Protein AF-Q21745-F1 (afdb_monomer)

Radius of gyration: 29.52 Å; Cα contacts (8 Å, |Δi|>4): 404; chains: 1; bounding box: 89×48×89 Å

Structure (mmCIF, N/CA/C/O backbone):
data_AF-Q21745-F1
#
_entry.id   AF-Q21745-F1
#
loop_
_atom_site.group_PDB
_atom_site.id
_atom_site.type_symbol
_atom_site.label_atom_id
_atom_site.label_alt_id
_atom_site.label_comp_id
_atom_site.label_asym_id
_atom_site.label_entity_id
_atom_site.label_seq_id
_atom_site.pdbx_PDB_ins_code
_atom_site.Cartn_x
_atom_site.Cartn_y
_atom_site.Cartn_z
_atom_site.occupancy
_atom_site.B_iso_or_equiv
_atom_site.auth_seq_id
_atom_site.auth_comp_id
_atom_site.auth_asym_id
_atom_site.auth_atom_id
_atom_site.pdbx_PDB_model_num
ATOM 1 N N . MET A 1 1 ? -19.613 9.858 -20.205 1.00 57.34 1 MET A N 1
ATOM 2 C CA . MET A 1 1 ? -19.010 9.243 -19.002 1.00 57.34 1 MET A CA 1
ATOM 3 C C . MET A 1 1 ? -18.107 8.098 -19.443 1.00 57.34 1 MET A C 1
ATOM 5 O O . MET A 1 1 ? -18.603 7.164 -20.068 1.00 57.34 1 MET A O 1
ATOM 9 N N . GLN A 1 2 ? -16.793 8.208 -19.229 1.00 76.06 2 GLN A N 1
ATOM 10 C CA . GLN A 1 2 ? -15.821 7.205 -19.695 1.00 76.06 2 GLN A CA 1
ATOM 11 C C . GLN A 1 2 ? -16.031 5.866 -18.959 1.00 76.06 2 GLN A C 1
ATOM 13 O O . GLN A 1 2 ? -16.444 5.864 -17.799 1.00 76.06 2 GLN A O 1
ATOM 18 N N . ARG A 1 3 ? -15.757 4.719 -19.610 1.00 83.06 3 ARG A N 1
ATOM 19 C CA . ARG A 1 3 ? -16.003 3.357 -19.070 1.00 83.06 3 ARG A CA 1
ATOM 20 C C . ARG A 1 3 ? -15.500 3.187 -17.632 1.00 83.06 3 ARG A C 1
ATOM 22 O O . ARG A 1 3 ? -16.218 2.644 -16.796 1.00 83.06 3 ARG A O 1
ATOM 29 N N . HIS A 1 4 ? -14.307 3.701 -17.339 1.00 83.12 4 HIS A N 1
ATOM 30 C CA . HIS A 1 4 ? -13.705 3.634 -16.007 1.00 83.12 4 HIS A CA 1
ATOM 31 C C . HIS A 1 4 ? -14.527 4.338 -14.926 1.00 83.12 4 HIS A C 1
ATOM 33 O O . HIS A 1 4 ? -14.607 3.838 -13.810 1.00 83.12 4 HIS A O 1
ATOM 39 N N . GLU A 1 5 ? -15.181 5.458 -15.236 1.00 81.25 5 GLU A N 1
ATOM 40 C CA . GLU A 1 5 ? -16.012 6.151 -14.252 1.00 81.25 5 GLU A CA 1
ATOM 41 C C . GLU A 1 5 ? -17.267 5.354 -13.918 1.00 81.25 5 GLU A C 1
ATOM 43 O O . GLU A 1 5 ? -17.633 5.286 -12.752 1.00 81.25 5 GLU A O 1
ATOM 48 N N . ARG A 1 6 ? -17.900 4.701 -14.906 1.00 83.31 6 ARG A N 1
ATOM 49 C CA . ARG A 1 6 ? -19.094 3.871 -14.656 1.00 83.31 6 ARG A CA 1
ATOM 50 C C . ARG A 1 6 ? -18.764 2.697 -13.741 1.00 83.31 6 ARG A C 1
ATOM 52 O O . ARG A 1 6 ? -19.497 2.433 -12.796 1.00 83.31 6 ARG A O 1
ATOM 59 N N . ILE A 1 7 ? -17.632 2.042 -13.997 1.00 86.62 7 ILE A N 1
ATOM 60 C CA . ILE A 1 7 ? -17.140 0.960 -13.140 1.00 86.62 7 ILE A CA 1
ATOM 61 C C . ILE A 1 7 ? -16.802 1.502 -11.745 1.00 86.62 7 ILE A C 1
ATOM 63 O O . ILE A 1 7 ? -17.139 0.857 -10.758 1.00 86.62 7 ILE A O 1
ATOM 67 N N . ARG A 1 8 ? -16.200 2.698 -11.641 1.00 84.50 8 ARG A N 1
ATOM 68 C CA . ARG A 1 8 ? -15.919 3.319 -10.340 1.00 84.50 8 ARG A CA 1
ATOM 69 C C . ARG A 1 8 ? -17.195 3.527 -9.532 1.00 84.50 8 ARG A C 1
ATOM 71 O O . ARG A 1 8 ? -17.204 3.130 -8.386 1.00 84.50 8 ARG A O 1
ATOM 78 N N . PHE A 1 9 ? -18.272 4.050 -10.123 1.00 84.19 9 PHE A N 1
ATOM 79 C CA . PHE A 1 9 ? -19.549 4.197 -9.409 1.00 84.19 9 PHE A CA 1
ATOM 80 C C . PHE A 1 9 ? -20.078 2.864 -8.866 1.00 84.19 9 PHE A C 1
ATOM 82 O O . PHE A 1 9 ? -20.505 2.808 -7.718 1.00 84.19 9 PHE A O 1
ATOM 89 N N . PHE A 1 10 ? -19.996 1.782 -9.649 1.00 85.56 10 PHE A N 1
ATOM 90 C CA . PHE A 1 10 ? -20.341 0.446 -9.156 1.00 85.56 10 PHE A CA 1
ATOM 91 C C . PHE A 1 10 ? -19.460 0.032 -7.966 1.00 85.56 10 PHE A C 1
ATOM 93 O O . PHE A 1 10 ? -19.977 -0.447 -6.961 1.00 85.56 10 PHE A O 1
ATOM 100 N N . ILE A 1 11 ? -18.145 0.260 -8.050 1.00 85.19 11 ILE A N 1
ATOM 101 C CA . ILE A 1 11 ? -17.208 -0.010 -6.950 1.00 85.19 11 ILE A CA 1
ATOM 102 C C . ILE A 1 11 ? -17.557 0.828 -5.714 1.00 85.19 11 ILE A C 1
ATOM 104 O O . ILE A 1 11 ? -17.624 0.270 -4.627 1.00 85.19 11 ILE A O 1
ATOM 108 N N . THR A 1 12 ? -17.816 2.130 -5.867 1.00 84.06 12 THR A N 1
ATOM 109 C CA . THR A 1 12 ? -18.185 3.040 -4.774 1.00 84.06 12 THR A CA 1
ATOM 110 C C . THR A 1 12 ? -19.391 2.510 -3.999 1.00 84.06 12 THR A C 1
ATOM 112 O O . THR A 1 12 ? -19.353 2.460 -2.773 1.00 84.06 12 THR A O 1
ATOM 115 N N . GLU A 1 13 ? -20.440 2.073 -4.701 1.00 83.12 13 GLU A N 1
ATOM 116 C CA . GLU A 1 13 ? -21.645 1.522 -4.073 1.00 83.12 13 GLU A CA 1
ATOM 117 C C . GLU A 1 13 ? -21.362 0.222 -3.309 1.00 83.12 13 GLU A C 1
ATOM 119 O O . GLU A 1 13 ? -21.817 0.055 -2.182 1.00 83.12 13 GLU A O 1
ATOM 124 N N . GLN A 1 14 ? -20.552 -0.686 -3.859 1.00 81.19 14 GLN A N 1
ATOM 125 C CA . GLN A 1 14 ? -20.207 -1.912 -3.128 1.00 81.19 14 GLN A CA 1
ATOM 126 C C . GLN A 1 14 ? -19.253 -1.658 -1.952 1.00 81.19 14 GLN A C 1
ATOM 128 O O . GLN A 1 14 ? -19.334 -2.338 -0.930 1.00 81.19 14 GLN A O 1
ATOM 133 N N . CYS A 1 15 ? -18.379 -0.654 -2.060 1.00 78.94 15 CYS A N 1
ATOM 134 C CA . CYS A 1 15 ? -17.554 -0.189 -0.950 1.00 78.94 15 CYS A CA 1
ATOM 135 C C . CYS A 1 15 ? -18.420 0.362 0.193 1.00 78.94 15 CYS A C 1
ATOM 137 O O . CYS A 1 15 ? -18.159 0.021 1.343 1.00 78.94 15 CYS A O 1
ATOM 139 N N . ARG A 1 16 ? -19.470 1.144 -0.105 1.00 78.56 16 ARG A N 1
ATOM 140 C CA . ARG A 1 16 ? -20.458 1.603 0.897 1.00 78.56 16 ARG A CA 1
ATOM 141 C C . ARG A 1 16 ? -21.137 0.441 1.616 1.00 78.56 16 ARG A C 1
ATOM 143 O O . ARG A 1 16 ? -21.344 0.497 2.813 1.00 78.56 16 ARG A O 1
ATOM 150 N N . ASN A 1 17 ? -21.413 -0.647 0.906 1.00 79.88 17 ASN A N 1
ATOM 151 C CA . ASN A 1 17 ? -22.004 -1.844 1.507 1.00 79.88 17 ASN A CA 1
ATOM 152 C C . ASN A 1 17 ? -20.987 -2.738 2.243 1.00 79.88 17 ASN A C 1
ATOM 154 O O . ASN A 1 17 ? -21.343 -3.836 2.664 1.00 79.88 17 ASN A O 1
ATOM 158 N N . LEU A 1 18 ? -19.723 -2.307 2.366 1.00 78.38 18 LEU A N 1
ATOM 159 C CA . LEU A 1 18 ? -18.620 -3.066 2.967 1.00 78.38 18 LEU A CA 1
ATOM 160 C C . LEU A 1 18 ? -18.496 -4.499 2.418 1.00 78.38 18 LEU A C 1
ATOM 162 O O . LEU A 1 18 ? -18.174 -5.427 3.164 1.00 78.38 18 LEU A O 1
ATOM 166 N N . ASP A 1 19 ? -18.718 -4.680 1.109 1.00 83.50 19 ASP A N 1
ATOM 167 C CA . ASP A 1 19 ? -18.751 -6.004 0.484 1.00 83.50 19 ASP A CA 1
ATOM 168 C C . ASP A 1 19 ? -17.464 -6.807 0.809 1.00 83.50 19 ASP A C 1
ATOM 170 O O . ASP A 1 19 ? -16.345 -6.379 0.479 1.00 83.50 19 ASP A O 1
ATOM 174 N N . PRO A 1 20 ? -17.581 -7.998 1.435 1.00 83.81 20 PRO A N 1
ATOM 175 C CA . PRO A 1 20 ? -16.433 -8.778 1.890 1.00 83.81 20 PRO A CA 1
ATOM 176 C C . PRO A 1 20 ? -15.594 -9.354 0.744 1.00 83.81 20 PRO A C 1
ATOM 178 O O . PRO A 1 20 ? -14.467 -9.809 0.979 1.00 83.81 20 PRO A O 1
ATOM 181 N N . THR A 1 21 ? -16.099 -9.338 -0.490 1.00 88.44 21 THR A N 1
ATOM 182 C CA . THR A 1 21 ? -15.400 -9.764 -1.707 1.00 88.44 21 THR A CA 1
ATOM 183 C C . THR A 1 21 ? -14.529 -8.662 -2.306 1.00 88.44 21 THR A C 1
ATOM 185 O O . THR A 1 21 ? -13.636 -8.977 -3.092 1.00 88.44 21 THR A O 1
ATOM 188 N N . TYR A 1 22 ? -14.713 -7.396 -1.905 1.00 89.00 22 TYR A N 1
ATOM 189 C CA . TYR A 1 22 ? -13.926 -6.279 -2.424 1.00 89.00 22 TYR A CA 1
ATOM 190 C C . TYR A 1 22 ? -12.432 -6.450 -2.128 1.00 89.00 22 TYR A C 1
ATOM 192 O O . TYR A 1 22 ? -12.000 -6.556 -0.972 1.00 89.00 22 TYR A O 1
ATOM 200 N N . ARG A 1 23 ? -11.615 -6.441 -3.179 1.00 90.62 23 ARG A N 1
ATOM 201 C CA . ARG A 1 23 ? -10.154 -6.437 -3.104 1.00 90.62 23 ARG A CA 1
ATOM 202 C C . ARG A 1 23 ? -9.611 -5.403 -4.074 1.00 90.62 23 ARG A C 1
ATOM 204 O O . ARG A 1 23 ? -9.897 -5.473 -5.265 1.00 90.62 23 ARG A O 1
ATOM 211 N N . ASN A 1 24 ? -8.787 -4.491 -3.578 1.00 93.00 24 ASN A N 1
ATOM 212 C CA . ASN A 1 24 ? -8.019 -3.570 -4.405 1.00 93.00 24 ASN A CA 1
ATOM 213 C C . ASN A 1 24 ? -6.542 -3.933 -4.305 1.00 93.00 24 ASN A C 1
ATOM 215 O O . ASN A 1 24 ? -5.983 -3.951 -3.211 1.00 93.00 24 ASN A O 1
ATOM 219 N N . TYR A 1 25 ? -5.946 -4.257 -5.441 1.00 95.12 25 TYR A N 1
ATOM 220 C CA . TYR A 1 25 ? -4.560 -4.660 -5.575 1.00 95.12 25 TYR A CA 1
ATOM 221 C C . TYR A 1 25 ? -3.783 -3.537 -6.240 1.00 95.12 25 TYR A C 1
ATOM 223 O O . TYR A 1 25 ? -4.183 -3.053 -7.297 1.00 95.12 25 TYR A O 1
ATOM 231 N N . MET A 1 26 ? -2.657 -3.180 -5.645 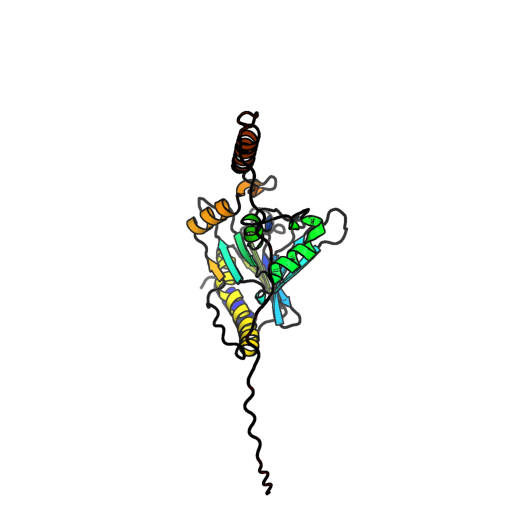1.00 95.56 26 MET A N 1
ATOM 232 C CA . MET A 1 26 ? -1.607 -2.376 -6.256 1.00 95.56 26 MET A CA 1
ATOM 233 C C . MET A 1 26 ? -0.283 -3.110 -6.116 1.00 95.56 26 MET A C 1
ATOM 235 O O . MET A 1 26 ? -0.167 -4.014 -5.290 1.00 95.56 26 MET A O 1
ATOM 239 N N . TYR A 1 27 ? 0.709 -2.736 -6.912 1.00 93.88 27 TYR A N 1
ATOM 240 C CA . TYR A 1 27 ? 1.946 -3.500 -7.044 1.00 93.88 27 TYR A CA 1
ATOM 241 C C . TYR A 1 27 ? 3.132 -2.658 -6.585 1.00 93.88 27 TYR A C 1
ATOM 243 O O . TYR A 1 27 ? 3.584 -1.792 -7.327 1.00 93.88 27 TYR A O 1
ATOM 251 N N . PRO A 1 28 ? 3.617 -2.838 -5.347 1.00 94.88 28 PRO A N 1
ATOM 252 C CA . PRO A 1 28 ? 4.808 -2.152 -4.881 1.00 94.88 28 PRO A CA 1
ATOM 253 C C . PRO A 1 28 ? 6.046 -2.575 -5.677 1.00 94.88 28 PRO A C 1
ATOM 255 O O . PRO A 1 28 ? 6.233 -3.754 -5.960 1.00 94.88 28 PRO A O 1
ATOM 258 N N . LYS A 1 29 ? 6.921 -1.616 -5.981 1.00 92.19 29 LYS A N 1
ATOM 259 C CA . LYS A 1 29 ? 8.316 -1.866 -6.388 1.00 92.19 29 LYS A CA 1
ATOM 260 C C . LYS A 1 29 ? 9.248 -1.848 -5.186 1.00 92.19 29 LYS A C 1
ATOM 262 O O . LYS A 1 29 ? 10.232 -2.575 -5.153 1.00 92.19 29 LYS A O 1
ATOM 267 N N . GLN A 1 30 ? 8.930 -1.011 -4.203 1.00 94.56 30 GLN A N 1
ATOM 268 C CA . GLN A 1 30 ? 9.697 -0.860 -2.976 1.00 94.56 30 GLN A CA 1
ATOM 269 C C . GLN A 1 30 ? 8.763 -0.459 -1.837 1.00 94.56 30 GLN A C 1
ATOM 271 O O . GLN A 1 30 ? 7.805 0.291 -2.038 1.00 94.56 30 GLN A O 1
ATOM 276 N N . ILE A 1 31 ? 9.067 -0.940 -0.635 1.00 95.31 31 ILE A N 1
ATOM 277 C CA . ILE A 1 31 ? 8.458 -0.467 0.605 1.00 95.31 31 ILE A CA 1
ATOM 278 C C . ILE A 1 31 ? 9.588 -0.024 1.528 1.00 95.31 31 ILE A C 1
ATOM 280 O O . ILE A 1 31 ? 10.577 -0.742 1.653 1.00 95.31 31 ILE A O 1
ATOM 284 N N . LEU A 1 32 ? 9.447 1.133 2.168 1.00 94.31 32 LEU A N 1
ATOM 285 C CA . LEU A 1 32 ? 10.363 1.617 3.194 1.00 94.31 32 LEU A CA 1
ATOM 286 C C . LEU A 1 32 ? 9.613 1.845 4.503 1.00 94.31 32 LEU A C 1
ATOM 288 O O . LEU A 1 32 ? 8.499 2.366 4.495 1.00 94.31 32 LEU A O 1
ATOM 292 N N . LEU A 1 33 ? 10.247 1.499 5.619 1.00 93.12 33 LEU A N 1
ATOM 293 C CA . LEU A 1 33 ? 9.877 1.974 6.948 1.00 93.12 33 LEU A CA 1
ATOM 294 C C . LEU A 1 33 ? 10.873 3.066 7.351 1.00 93.12 33 LEU A C 1
ATOM 296 O O . LEU A 1 33 ? 12.027 2.773 7.657 1.00 93.12 33 LEU A O 1
ATOM 300 N N . GLY A 1 34 ? 10.446 4.326 7.310 1.00 91.62 34 GLY A N 1
ATOM 301 C CA . GLY A 1 34 ? 11.353 5.467 7.355 1.00 91.62 34 GLY A CA 1
ATOM 302 C C . GLY A 1 34 ? 12.324 5.436 6.173 1.00 91.62 34 GLY A C 1
ATOM 303 O O . GLY A 1 34 ? 11.911 5.513 5.019 1.00 91.62 34 GLY A O 1
ATOM 304 N N . ASP A 1 35 ? 13.610 5.291 6.473 1.00 89.00 35 ASP A N 1
ATOM 305 C CA . ASP A 1 35 ? 14.719 5.195 5.518 1.00 89.00 35 ASP A CA 1
ATOM 306 C C . ASP A 1 35 ? 15.198 3.746 5.299 1.00 89.00 35 ASP A C 1
ATOM 308 O O . ASP A 1 35 ? 16.249 3.516 4.695 1.00 89.00 35 ASP A O 1
ATOM 312 N N . VAL A 1 36 ? 14.480 2.755 5.839 1.00 89.25 36 VAL A N 1
ATOM 313 C CA . VAL A 1 36 ? 14.864 1.338 5.796 1.00 89.25 36 VAL A CA 1
ATOM 314 C C . VAL A 1 36 ? 14.035 0.612 4.737 1.00 89.25 36 VAL A C 1
ATOM 316 O O . VAL A 1 36 ? 12.831 0.433 4.939 1.00 89.25 36 VAL A O 1
ATOM 319 N N . PRO A 1 37 ? 14.640 0.165 3.621 1.00 90.81 37 PRO A N 1
ATOM 320 C CA . PRO A 1 37 ? 13.959 -0.689 2.658 1.00 90.81 37 PRO A CA 1
ATOM 321 C C . PRO A 1 37 ? 13.561 -2.020 3.298 1.00 90.81 37 PRO A C 1
ATOM 323 O O . PRO A 1 37 ? 14.368 -2.663 3.966 1.00 90.81 37 PRO A O 1
ATOM 326 N N . LEU A 1 38 ? 12.321 -2.443 3.072 1.00 92.06 38 LEU A N 1
ATOM 327 C CA . LEU A 1 38 ? 11.825 -3.749 3.491 1.00 92.06 38 LEU A CA 1
ATOM 328 C C . LEU A 1 38 ? 11.999 -4.762 2.353 1.00 92.06 38 LEU A C 1
ATOM 330 O O . LEU A 1 38 ? 11.764 -4.407 1.192 1.00 92.06 38 LEU A O 1
ATOM 334 N N . PRO A 1 39 ? 12.346 -6.024 2.658 1.00 91.62 39 PRO A N 1
ATOM 335 C CA . PRO A 1 39 ? 12.535 -7.057 1.648 1.00 91.62 39 PRO A CA 1
ATOM 336 C C . PRO A 1 39 ? 11.173 -7.479 1.084 1.00 91.62 39 PRO A C 1
ATOM 338 O O . PRO A 1 39 ? 10.459 -8.303 1.648 1.00 91.62 39 PRO A O 1
ATOM 341 N N . LEU A 1 40 ? 10.744 -6.836 -0.001 1.00 91.69 40 LEU A N 1
ATOM 342 C CA . LEU A 1 40 ? 9.449 -7.085 -0.628 1.00 91.69 40 LEU A CA 1
ATOM 343 C C . LEU A 1 40 ? 9.449 -8.451 -1.325 1.00 91.69 40 LEU A C 1
ATOM 345 O O . LEU A 1 40 ? 10.329 -8.738 -2.133 1.00 91.69 40 LEU A O 1
ATOM 349 N N . LEU A 1 41 ? 8.409 -9.257 -1.089 1.00 91.75 41 LEU A N 1
ATOM 350 C CA . LEU A 1 41 ? 8.227 -10.495 -1.844 1.00 91.75 41 LEU A CA 1
ATOM 351 C C . LEU A 1 41 ? 8.022 -10.159 -3.339 1.00 91.75 41 LEU A C 1
ATOM 353 O O . LEU A 1 41 ? 7.101 -9.389 -3.649 1.00 91.75 41 LEU A O 1
ATOM 357 N N . PRO A 1 42 ? 8.807 -10.732 -4.272 1.00 88.19 42 PRO A N 1
ATOM 358 C CA . PRO A 1 42 ? 8.699 -10.420 -5.694 1.00 88.19 42 PRO A CA 1
ATOM 359 C C . PRO A 1 42 ? 7.278 -10.592 -6.237 1.00 88.19 42 PRO A C 1
ATOM 361 O O . PRO A 1 42 ? 6.578 -11.548 -5.900 1.00 88.19 42 PRO A O 1
ATOM 364 N N . ASN A 1 43 ? 6.849 -9.650 -7.083 1.00 89.06 43 ASN A N 1
ATOM 365 C CA . ASN A 1 43 ? 5.521 -9.607 -7.710 1.00 89.06 43 ASN A CA 1
ATOM 366 C C . ASN A 1 43 ? 4.336 -9.611 -6.727 1.00 89.06 43 ASN A C 1
ATOM 368 O O . ASN A 1 43 ? 3.193 -9.843 -7.124 1.00 89.06 43 ASN A O 1
ATOM 372 N N . SER A 1 44 ? 4.579 -9.370 -5.438 1.00 93.31 44 SER A N 1
ATOM 373 C CA . SER A 1 44 ? 3.507 -9.318 -4.454 1.00 93.31 44 SER A CA 1
ATOM 374 C C . SER A 1 44 ? 2.731 -8.008 -4.544 1.00 93.31 44 SER A C 1
ATOM 376 O O . SER A 1 44 ? 3.267 -6.944 -4.841 1.00 93.31 44 SER A O 1
ATOM 378 N N . SER A 1 45 ? 1.429 -8.088 -4.280 1.00 94.94 45 SER A N 1
ATOM 379 C CA . SER A 1 45 ? 0.542 -6.929 -4.286 1.00 94.94 45 SER A CA 1
ATOM 380 C C . SER A 1 45 ? 0.346 -6.353 -2.883 1.00 94.94 45 SER A C 1
ATOM 382 O O . SER A 1 45 ? 0.054 -7.102 -1.944 1.00 94.94 45 SER A O 1
ATOM 384 N N . LEU A 1 46 ? 0.335 -5.027 -2.769 1.00 96.06 46 LEU A N 1
ATOM 385 C CA . LEU A 1 46 ? -0.360 -4.316 -1.701 1.00 96.06 46 LEU A CA 1
ATOM 386 C C . LEU A 1 46 ? -1.863 -4.514 -1.909 1.00 96.06 46 LEU A C 1
ATOM 388 O O . LEU A 1 46 ? -2.401 -4.140 -2.948 1.00 96.06 46 LEU A O 1
ATOM 392 N N . THR A 1 47 ? -2.547 -5.112 -0.936 1.00 94.69 47 THR A N 1
ATOM 393 C CA . THR A 1 47 ? -3.988 -5.381 -1.050 1.00 94.69 47 THR A CA 1
ATOM 394 C C . THR A 1 47 ? -4.775 -4.614 -0.004 1.00 94.69 47 THR A C 1
ATOM 396 O O . THR A 1 47 ? -4.578 -4.854 1.186 1.00 94.69 47 THR A O 1
ATOM 399 N N . PHE A 1 48 ? -5.728 -3.784 -0.420 1.00 91.69 48 PHE A N 1
ATOM 400 C CA . PHE A 1 48 ? -6.792 -3.296 0.454 1.00 91.69 48 PHE A CA 1
ATOM 401 C C . PHE A 1 48 ? -7.964 -4.269 0.411 1.00 91.69 48 PHE A C 1
ATOM 403 O O . PHE A 1 48 ? -8.451 -4.631 -0.664 1.00 91.69 48 PHE A O 1
ATOM 410 N N . ARG A 1 49 ? -8.407 -4.721 1.584 1.00 88.69 49 ARG A N 1
ATOM 411 C CA . ARG A 1 49 ? -9.530 -5.651 1.707 1.00 88.69 49 ARG A CA 1
ATOM 412 C C . ARG A 1 49 ? -10.322 -5.439 2.984 1.00 88.69 49 ARG A C 1
ATOM 414 O O . ARG A 1 49 ? -9.742 -5.086 4.010 1.00 88.69 49 ARG A O 1
ATOM 421 N N . VAL A 1 50 ? -11.607 -5.769 2.934 1.00 82.25 50 VAL A N 1
ATOM 422 C CA . VAL A 1 50 ? -12.433 -5.967 4.131 1.00 82.25 50 VAL A CA 1
ATOM 423 C C . VAL A 1 50 ? -12.066 -7.312 4.759 1.00 82.25 50 VAL A C 1
ATOM 425 O O . VAL A 1 50 ? -11.927 -8.321 4.062 1.00 82.25 50 VAL A O 1
ATOM 428 N N . ASN A 1 51 ? -11.814 -7.323 6.064 1.00 77.94 51 ASN A N 1
ATOM 429 C CA . ASN A 1 51 ? -11.556 -8.541 6.824 1.00 77.94 51 ASN A CA 1
ATOM 430 C C . ASN A 1 51 ? -12.862 -9.151 7.366 1.00 77.94 51 ASN A C 1
ATOM 432 O O . ASN A 1 51 ? -13.937 -8.584 7.211 1.00 77.94 51 ASN A O 1
ATOM 436 N N . SER A 1 52 ? -12.768 -10.301 8.034 1.00 77.19 52 SER A N 1
ATOM 437 C CA . SER A 1 52 ? -13.923 -11.001 8.620 1.00 77.19 52 SER A CA 1
ATOM 438 C C . SER A 1 52 ? -14.664 -10.214 9.707 1.00 77.19 52 SER A C 1
ATOM 440 O O . SER A 1 52 ? -15.770 -10.585 10.071 1.00 77.19 52 SER A O 1
ATOM 442 N N . ALA A 1 53 ? -14.068 -9.142 10.231 1.00 76.06 53 ALA A N 1
ATOM 443 C CA . ALA A 1 53 ? -14.680 -8.247 11.206 1.00 76.06 53 ALA A CA 1
ATOM 444 C C . ALA A 1 53 ? -15.202 -6.950 10.559 1.00 76.06 53 ALA A C 1
ATOM 446 O O . ALA A 1 53 ? -15.312 -5.941 11.254 1.00 76.06 53 ALA A O 1
ATOM 447 N N . GLU A 1 54 ? -15.431 -6.954 9.240 1.00 75.25 54 GLU A N 1
ATOM 448 C CA . GLU A 1 54 ? -15.889 -5.801 8.448 1.00 75.25 54 GLU A CA 1
ATOM 449 C C . GLU A 1 54 ? -14.974 -4.571 8.554 1.00 75.25 54 GLU A C 1
ATOM 451 O O . GLU A 1 54 ? -15.399 -3.425 8.428 1.00 75.25 54 GLU A O 1
ATOM 456 N N . LYS A 1 55 ? -13.679 -4.785 8.808 1.00 76.19 55 L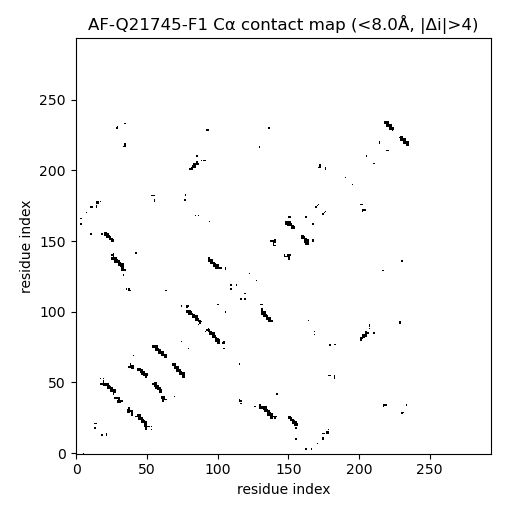YS A N 1
ATOM 457 C CA . LYS A 1 55 ? -12.684 -3.708 8.861 1.00 76.19 55 LYS A CA 1
ATOM 458 C C . LYS A 1 55 ? -11.804 -3.752 7.6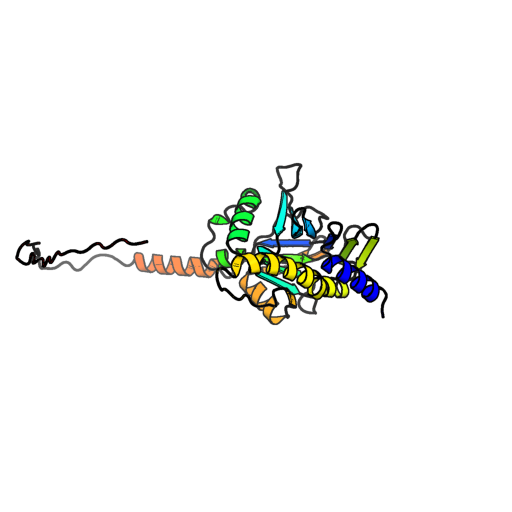36 1.00 76.19 55 LYS A C 1
ATOM 460 O O . LYS A 1 55 ? -11.342 -4.816 7.226 1.00 76.19 55 LYS A O 1
ATOM 465 N N . ILE A 1 56 ? -11.475 -2.579 7.120 1.00 80.62 56 ILE A N 1
ATOM 466 C CA . ILE A 1 56 ? -10.545 -2.473 6.005 1.00 80.62 56 ILE A CA 1
ATOM 467 C C . ILE A 1 56 ? -9.124 -2.562 6.535 1.00 80.62 56 ILE A C 1
ATOM 469 O O . ILE A 1 56 ? -8.718 -1.834 7.448 1.00 80.62 56 ILE A O 1
ATOM 473 N N . CYS A 1 57 ? -8.363 -3.463 5.937 1.00 87.12 57 CYS A N 1
ATOM 474 C CA . CYS A 1 57 ? -6.942 -3.608 6.166 1.00 87.12 57 CYS A CA 1
ATOM 475 C C . CYS A 1 57 ? -6.215 -3.463 4.838 1.00 87.12 57 CYS A C 1
ATOM 477 O O . CYS A 1 57 ? -6.649 -4.038 3.836 1.00 87.12 57 CYS A O 1
ATOM 479 N N . PHE A 1 58 ? -5.072 -2.786 4.859 1.00 91.75 58 PHE A N 1
ATOM 480 C CA . PHE A 1 58 ? -4.079 -3.007 3.820 1.00 91.75 58 PHE A CA 1
ATOM 481 C C . PHE A 1 58 ? -3.159 -4.154 4.238 1.00 91.75 58 PHE A C 1
ATOM 483 O O . PHE A 1 58 ? -2.941 -4.396 5.431 1.00 91.75 58 PHE A O 1
ATOM 490 N N . ARG A 1 59 ? -2.664 -4.907 3.258 1.00 93.81 59 ARG A N 1
ATOM 491 C CA . ARG A 1 59 ? -1.780 -6.051 3.476 1.00 93.81 59 ARG A CA 1
ATOM 492 C C . ARG A 1 59 ? -0.591 -6.007 2.543 1.00 93.81 59 ARG A C 1
ATOM 494 O O . ARG A 1 59 ? -0.769 -5.727 1.361 1.00 93.81 59 ARG A O 1
ATOM 501 N N . ILE A 1 60 ? 0.570 -6.348 3.081 1.00 95.06 60 ILE A N 1
ATOM 502 C CA . ILE A 1 60 ? 1.837 -6.467 2.359 1.00 95.06 60 ILE A CA 1
ATOM 503 C C . ILE A 1 60 ? 2.469 -7.827 2.652 1.00 95.06 60 ILE A C 1
ATOM 505 O O . ILE A 1 60 ? 2.143 -8.467 3.659 1.00 95.06 60 ILE A O 1
ATOM 509 N N . ARG A 1 61 ? 3.349 -8.274 1.756 1.00 93.81 61 ARG A N 1
ATOM 510 C CA . ARG A 1 61 ? 4.100 -9.522 1.899 1.00 93.81 61 ARG A CA 1
ATOM 511 C C . ARG A 1 61 ? 5.586 -9.238 1.784 1.00 93.81 61 ARG A C 1
ATOM 513 O O . ARG A 1 61 ? 6.011 -8.655 0.791 1.00 93.81 61 ARG A O 1
ATOM 520 N N . LEU A 1 62 ? 6.347 -9.653 2.785 1.00 93.44 62 LEU A N 1
ATOM 521 C CA . LEU A 1 62 ? 7.799 -9.509 2.802 1.00 93.44 62 LEU A CA 1
ATOM 522 C C . LEU A 1 62 ? 8.451 -10.886 2.639 1.00 93.44 62 LEU A C 1
ATOM 524 O O . LEU A 1 62 ? 7.900 -11.885 3.111 1.00 93.44 62 LEU A O 1
ATOM 528 N N . SER A 1 63 ? 9.588 -10.943 1.950 1.00 91.06 63 SER A N 1
ATOM 529 C CA . SER A 1 63 ? 10.443 -12.126 1.950 1.00 91.06 63 SER A CA 1
ATOM 530 C C . SER A 1 63 ? 11.209 -12.204 3.269 1.00 91.06 63 SER A C 1
ATOM 532 O O . SER A 1 63 ? 11.549 -11.186 3.870 1.00 91.06 63 SER A O 1
ATOM 534 N N . ILE A 1 64 ? 11.451 -13.427 3.727 1.00 87.25 64 ILE A N 1
ATOM 535 C CA . ILE A 1 64 ? 12.327 -13.726 4.855 1.00 87.25 64 ILE A CA 1
ATOM 536 C C . ILE A 1 64 ? 13.371 -14.689 4.297 1.00 87.25 64 ILE A C 1
ATOM 538 O O . ILE A 1 64 ? 12.986 -15.723 3.756 1.00 87.25 64 ILE A O 1
ATOM 542 N N . ASP A 1 65 ? 14.653 -14.350 4.413 1.00 77.75 65 ASP A N 1
ATOM 543 C CA . ASP A 1 65 ? 15.743 -15.122 3.798 1.00 77.75 65 ASP A CA 1
ATOM 544 C C . ASP A 1 65 ? 15.772 -16.586 4.278 1.00 77.75 65 ASP A C 1
ATOM 546 O O . ASP A 1 65 ? 16.021 -17.496 3.490 1.00 77.75 65 ASP A O 1
ATOM 550 N N . ASP A 1 66 ? 15.397 -16.823 5.539 1.00 71.94 66 ASP A N 1
ATOM 551 C CA . ASP A 1 66 ? 15.449 -18.139 6.187 1.00 71.94 66 ASP A CA 1
ATOM 552 C C . ASP A 1 66 ? 14.116 -18.913 6.177 1.00 71.94 66 ASP A C 1
ATOM 554 O O . ASP A 1 66 ? 13.982 -19.937 6.850 1.00 71.94 66 ASP A O 1
ATOM 558 N N . SER A 1 67 ? 13.095 -18.442 5.451 1.00 74.06 67 SER A N 1
ATOM 559 C CA . SER A 1 67 ? 11.766 -19.070 5.455 1.00 74.06 67 SER A CA 1
ATOM 560 C C . SER A 1 67 ? 11.214 -19.284 4.051 1.00 74.06 67 SER A C 1
ATOM 562 O O . SER A 1 67 ? 11.176 -18.382 3.219 1.00 74.06 67 SER A O 1
ATOM 564 N N . GLN A 1 68 ? 10.679 -20.485 3.825 1.00 74.62 68 GLN A N 1
ATOM 565 C CA . GLN A 1 68 ? 9.858 -20.801 2.650 1.00 74.62 68 GLN A CA 1
ATOM 566 C C . GLN A 1 68 ? 8.540 -20.005 2.648 1.00 74.62 68 GLN A C 1
ATOM 568 O O . GLN A 1 68 ? 7.970 -19.739 1.589 1.00 74.62 68 GLN A O 1
ATOM 573 N N . GLU A 1 69 ? 8.044 -19.611 3.825 1.00 87.44 69 GLU A N 1
ATOM 574 C CA . GLU A 1 69 ? 6.805 -18.850 3.955 1.00 87.44 69 GLU A CA 1
ATOM 575 C C . GLU A 1 69 ? 7.061 -17.338 4.066 1.00 87.44 69 GLU A C 1
ATOM 577 O O . GLU A 1 69 ? 7.855 -16.905 4.909 1.00 87.44 69 GLU A O 1
ATOM 582 N N . PRO A 1 70 ? 6.356 -16.509 3.272 1.00 90.56 70 PRO A N 1
ATOM 583 C CA . PRO A 1 70 ? 6.495 -15.061 3.329 1.00 90.56 70 PRO A CA 1
ATOM 584 C C . PRO A 1 70 ? 5.815 -14.461 4.563 1.00 90.56 70 PRO A C 1
ATOM 586 O O . PRO A 1 70 ? 4.727 -14.883 4.980 1.00 90.56 70 PRO A O 1
ATOM 589 N N . LEU A 1 71 ? 6.381 -13.366 5.073 1.00 90.88 71 LEU A N 1
ATOM 590 C CA . LEU A 1 71 ? 5.786 -12.603 6.164 1.00 90.88 71 LEU A CA 1
ATOM 591 C C . LEU A 1 71 ? 4.557 -11.838 5.667 1.00 90.88 71 LEU A C 1
ATOM 593 O O . LEU A 1 71 ? 4.662 -10.883 4.895 1.00 90.88 71 LEU A O 1
ATOM 597 N N . ASN A 1 72 ? 3.371 -12.238 6.120 1.00 91.19 72 ASN A N 1
ATOM 598 C CA . ASN A 1 72 ? 2.108 -11.613 5.735 1.00 91.19 72 ASN A CA 1
ATOM 599 C C . ASN A 1 72 ? 1.653 -10.590 6.784 1.00 91.19 72 ASN A C 1
ATOM 601 O O . ASN A 1 72 ? 1.054 -10.953 7.797 1.00 91.19 72 ASN A O 1
ATOM 605 N N . ILE A 1 73 ? 1.834 -9.303 6.501 1.00 91.88 73 ILE A N 1
ATOM 606 C CA . ILE A 1 73 ? 1.478 -8.224 7.430 1.00 91.88 73 ILE A CA 1
ATOM 607 C C . ILE A 1 73 ? 0.152 -7.605 7.003 1.00 91.88 73 ILE A C 1
ATOM 609 O O . ILE A 1 73 ? -0.057 -7.300 5.830 1.00 91.88 73 ILE A O 1
ATOM 613 N N . GLY A 1 74 ? -0.761 -7.415 7.956 1.00 90.88 74 GLY A N 1
ATOM 614 C CA . GLY A 1 74 ? -2.019 -6.710 7.732 1.00 90.88 74 GLY A CA 1
ATOM 615 C C . GLY A 1 74 ? -2.233 -5.614 8.759 1.00 90.88 74 GLY A C 1
ATOM 616 O O . GLY A 1 74 ? -2.295 -5.899 9.952 1.00 90.88 74 GLY A O 1
ATOM 617 N N . ILE A 1 75 ? -2.399 -4.378 8.293 1.00 89.38 75 ILE A N 1
ATOM 618 C CA . ILE A 1 75 ? -2.631 -3.219 9.153 1.00 89.38 75 ILE A CA 1
ATOM 619 C C . ILE A 1 75 ? -4.054 -2.708 8.907 1.00 89.38 75 ILE A C 1
ATOM 621 O O . ILE A 1 75 ? -4.389 -2.315 7.785 1.00 89.38 75 ILE A O 1
ATOM 625 N N . PRO A 1 76 ? -4.930 -2.723 9.928 1.00 85.94 76 PRO A N 1
ATOM 626 C CA . PRO A 1 76 ? -6.230 -2.075 9.837 1.00 85.94 76 PRO A CA 1
ATOM 627 C C . PRO A 1 76 ? -6.058 -0.579 9.605 1.00 85.94 76 PRO A C 1
ATOM 629 O O . PRO A 1 76 ? -5.276 0.056 10.307 1.00 85.94 76 PRO A O 1
ATOM 632 N N . LEU A 1 77 ? -6.851 0.011 8.716 1.00 84.75 77 LEU A N 1
ATOM 633 C CA . LEU A 1 77 ? -6.759 1.444 8.434 1.00 84.75 77 LEU A CA 1
ATOM 634 C C . LEU A 1 77 ? -7.025 2.305 9.684 1.00 84.75 77 LEU A C 1
ATOM 636 O O . LEU A 1 77 ? -6.380 3.320 9.887 1.00 84.75 77 LEU A O 1
ATOM 640 N N . SER A 1 78 ? -7.819 1.832 10.653 1.00 80.19 78 SER A N 1
ATOM 641 C CA . SER A 1 78 ? -7.948 2.488 11.976 1.00 80.19 78 SER A CA 1
ATOM 642 C C . SER A 1 78 ? -6.627 2.692 12.754 1.00 80.19 78 SER A C 1
ATOM 644 O O . SER A 1 78 ? -6.582 3.483 13.702 1.00 80.19 78 SER A O 1
ATOM 646 N N . GLN A 1 79 ? -5.563 1.970 12.390 1.00 86.75 79 GLN A N 1
ATOM 647 C CA . GLN A 1 79 ? -4.214 2.062 12.961 1.00 86.75 79 GLN A CA 1
ATOM 648 C C . GLN A 1 79 ? -3.284 2.999 12.173 1.00 86.75 79 GLN A C 1
ATOM 650 O O . GLN A 1 79 ? -2.139 3.208 12.566 1.00 86.75 79 GLN A O 1
ATOM 655 N N . VAL A 1 80 ? -3.796 3.588 11.098 1.00 87.94 80 VAL A N 1
ATOM 656 C CA . VAL A 1 80 ? -3.141 4.610 10.294 1.00 87.94 80 VAL A CA 1
ATOM 657 C C . VAL A 1 80 ? -3.726 5.969 10.679 1.00 87.94 80 VAL A C 1
ATOM 659 O O . VAL A 1 80 ? -4.924 6.117 10.953 1.00 87.94 80 VAL A O 1
ATOM 662 N N . GLU A 1 81 ? -2.855 6.955 10.797 1.00 87.62 81 GLU A N 1
ATOM 663 C CA . GLU A 1 81 ? -3.199 8.333 11.113 1.00 87.62 81 GLU A CA 1
ATOM 664 C C . GLU A 1 81 ? -3.622 9.076 9.851 1.00 87.62 81 GLU A C 1
ATOM 666 O O . GLU A 1 81 ? -4.758 9.546 9.789 1.00 87.62 81 GLU A O 1
ATOM 671 N N . SER A 1 82 ? -2.773 9.043 8.826 1.00 89.12 82 SER A N 1
ATOM 672 C CA . SER A 1 82 ? -3.043 9.579 7.496 1.00 89.12 82 SER A CA 1
ATOM 673 C C . SER A 1 82 ? -2.422 8.710 6.398 1.00 89.12 82 SER A C 1
ATOM 675 O O . SER A 1 82 ? -1.492 7.933 6.634 1.00 89.12 82 SER A O 1
ATOM 677 N N . VAL A 1 83 ? -2.967 8.827 5.192 1.00 91.75 83 VAL A N 1
ATOM 678 C CA . VAL A 1 83 ? -2.429 8.272 3.956 1.00 91.75 83 VAL A CA 1
ATOM 679 C C . VAL A 1 83 ? -2.295 9.400 2.951 1.00 91.75 83 VAL A C 1
ATOM 681 O O . VAL A 1 83 ? -3.283 10.029 2.582 1.00 91.75 83 VAL A O 1
ATOM 684 N N . SER A 1 84 ? -1.082 9.625 2.479 1.00 94.19 84 SER A N 1
ATOM 685 C CA . SER A 1 84 ? -0.802 10.631 1.465 1.00 94.19 84 SER A CA 1
ATOM 686 C C . SER A 1 84 ? -0.451 9.942 0.151 1.00 94.19 84 SER A C 1
ATOM 688 O O . SER A 1 84 ? 0.273 8.947 0.133 1.00 94.19 84 SER A O 1
ATOM 690 N N . ILE A 1 85 ? -0.990 10.439 -0.956 1.00 95.12 85 ILE A N 1
ATOM 691 C CA . ILE A 1 85 ? -0.844 9.831 -2.279 1.00 95.12 85 ILE A CA 1
ATOM 692 C C . ILE A 1 85 ? -0.065 10.791 -3.158 1.00 95.12 85 ILE A C 1
ATOM 694 O O . ILE A 1 85 ? -0.483 11.932 -3.344 1.00 95.12 85 ILE A O 1
ATOM 698 N N . LYS A 1 86 ? 1.045 10.317 -3.720 1.00 94.75 86 LYS A N 1
ATOM 699 C CA . LYS A 1 86 ? 1.854 11.076 -4.666 1.00 94.75 86 LYS A CA 1
ATOM 700 C C . LYS A 1 86 ? 1.664 10.529 -6.072 1.00 94.75 86 LYS A C 1
ATOM 702 O O . LYS A 1 86 ? 1.871 9.340 -6.310 1.00 94.75 86 LYS A O 1
ATOM 707 N N . ASP A 1 87 ? 1.269 11.400 -6.993 1.00 93.81 87 ASP A N 1
ATOM 708 C CA . ASP A 1 87 ? 1.273 11.097 -8.424 1.00 93.81 87 ASP A CA 1
ATOM 709 C C . ASP A 1 87 ? 2.651 11.364 -9.039 1.00 93.81 87 ASP A C 1
ATOM 711 O O . ASP A 1 87 ? 3.450 12.139 -8.499 1.00 93.81 87 ASP A O 1
ATOM 715 N N . HIS A 1 88 ? 2.909 10.741 -10.184 1.00 91.12 88 HIS A N 1
ATOM 716 C CA . HIS A 1 88 ? 4.099 11.028 -10.969 1.00 91.12 88 HIS A CA 1
ATOM 717 C C . HIS A 1 88 ? 4.107 12.499 -11.424 1.00 91.12 88 HIS A C 1
ATOM 719 O O . HIS A 1 88 ? 3.078 13.068 -11.791 1.00 91.12 88 HIS A O 1
ATOM 725 N N . SER A 1 89 ? 5.279 13.123 -11.390 1.00 91.31 89 SER A N 1
ATOM 726 C CA . SER A 1 89 ? 5.536 14.475 -11.889 1.00 91.31 89 SER A CA 1
ATOM 727 C C . SER A 1 89 ? 6.903 14.519 -12.574 1.00 91.31 89 SER A C 1
ATOM 729 O O . SER A 1 89 ? 7.640 13.532 -12.587 1.00 91.31 89 SER A O 1
ATOM 731 N N . ALA A 1 90 ? 7.279 15.670 -13.137 1.00 87.81 90 ALA A N 1
ATOM 732 C CA . ALA A 1 90 ? 8.594 15.832 -13.762 1.00 87.81 90 ALA A CA 1
ATOM 733 C C . ALA A 1 90 ? 9.756 15.584 -12.774 1.00 87.81 90 ALA A C 1
ATOM 735 O O . ALA A 1 90 ? 10.813 15.100 -13.176 1.00 87.81 90 ALA A O 1
ATOM 736 N N . LYS A 1 91 ? 9.549 15.885 -11.484 1.00 87.81 91 LYS A N 1
ATOM 737 C CA . LYS A 1 91 ? 10.516 15.656 -10.399 1.00 87.81 91 LYS A CA 1
ATOM 738 C C . LYS A 1 91 ? 10.376 14.279 -9.745 1.00 87.81 91 LYS A C 1
ATOM 740 O O . LYS A 1 91 ? 11.344 13.758 -9.190 1.00 87.81 91 LYS A O 1
ATOM 745 N N . HIS A 1 92 ? 9.185 13.684 -9.797 1.00 90.94 92 HIS A N 1
ATOM 746 C CA . HIS A 1 92 ? 8.863 12.440 -9.099 1.00 90.94 92 HIS A CA 1
ATOM 747 C C . HIS A 1 92 ? 8.426 11.374 -10.101 1.00 90.94 92 HIS A C 1
ATOM 749 O O . HIS A 1 92 ? 7.264 11.334 -10.493 1.00 90.94 92 HIS A O 1
ATOM 755 N N . PRO A 1 93 ? 9.346 10.510 -10.548 1.00 91.44 93 PRO A N 1
ATOM 756 C CA . PRO A 1 93 ? 9.097 9.643 -11.694 1.00 91.44 93 PRO A CA 1
ATOM 757 C C . PRO A 1 93 ? 8.121 8.498 -11.411 1.00 91.44 93 PRO A C 1
ATOM 759 O O . PRO A 1 93 ? 7.585 7.930 -12.357 1.00 91.44 93 PRO A O 1
ATOM 762 N N . GLU A 1 94 ? 7.902 8.140 -10.144 1.00 93.44 94 GLU A N 1
ATOM 763 C CA . GLU A 1 94 ? 7.073 6.998 -9.759 1.00 93.44 94 GLU A CA 1
ATOM 764 C C . GLU A 1 94 ? 5.965 7.446 -8.795 1.00 93.44 94 GLU A C 1
ATOM 766 O O . GLU A 1 94 ? 6.232 8.237 -7.883 1.00 93.44 94 GLU A O 1
ATOM 771 N N . PRO A 1 95 ? 4.731 6.937 -8.952 1.00 94.94 95 PRO A N 1
ATOM 772 C CA . PRO A 1 95 ? 3.672 7.178 -7.989 1.00 94.94 95 PRO A CA 1
ATOM 773 C C . PRO A 1 95 ? 3.948 6.458 -6.666 1.00 94.94 95 PRO A C 1
ATOM 775 O O . PRO A 1 95 ? 4.556 5.384 -6.627 1.00 94.94 95 PRO A O 1
ATOM 778 N N . ALA A 1 96 ? 3.451 7.020 -5.567 1.00 96.06 96 ALA A N 1
ATOM 779 C CA . ALA A 1 96 ? 3.699 6.481 -4.238 1.00 96.06 96 ALA A CA 1
ATOM 780 C C . ALA A 1 96 ? 2.518 6.650 -3.282 1.00 96.06 96 ALA A C 1
ATOM 782 O O . ALA A 1 96 ? 1.686 7.549 -3.420 1.00 96.06 96 ALA A O 1
ATOM 783 N N . LEU A 1 97 ? 2.478 5.782 -2.274 1.00 96.12 97 LEU A N 1
ATOM 784 C CA . LEU A 1 97 ? 1.597 5.889 -1.118 1.00 96.12 97 LEU A CA 1
ATOM 785 C C . LEU A 1 97 ? 2.451 6.047 0.132 1.00 96.12 97 LEU A C 1
ATOM 787 O O . LEU A 1 97 ? 3.398 5.293 0.341 1.00 96.12 97 LEU A O 1
ATOM 791 N N . LEU A 1 98 ? 2.088 6.990 0.984 1.00 95.81 98 LEU A N 1
ATOM 792 C CA . LEU A 1 98 ? 2.711 7.209 2.276 1.00 95.81 98 LEU A CA 1
ATOM 793 C C . LEU A 1 98 ? 1.683 6.937 3.361 1.00 95.81 98 LEU A C 1
ATOM 795 O O . LEU A 1 98 ? 0.643 7.582 3.384 1.00 95.81 98 LEU A O 1
ATOM 799 N N . PHE A 1 99 ? 1.973 6.019 4.274 1.00 94.44 99 PHE A N 1
ATOM 800 C CA . PHE A 1 99 ? 1.133 5.763 5.438 1.00 94.44 99 PHE A CA 1
ATOM 801 C C . PHE A 1 99 ? 1.831 6.301 6.681 1.00 94.44 99 PHE A C 1
ATOM 803 O O . PHE A 1 99 ? 2.936 5.868 7.007 1.00 94.44 99 PHE A O 1
ATOM 810 N N . LEU A 1 100 ? 1.166 7.193 7.409 1.00 93.75 100 LEU A N 1
ATOM 811 C CA . LEU A 1 100 ? 1.596 7.597 8.739 1.00 93.75 100 LEU A CA 1
ATOM 812 C C . LEU A 1 100 ? 0.988 6.639 9.767 1.00 93.75 100 LEU A C 1
ATOM 814 O O . LEU A 1 100 ? -0.219 6.637 10.012 1.00 93.75 100 LEU A O 1
ATOM 818 N N . LEU A 1 101 ? 1.810 5.772 10.345 1.00 92.19 101 LEU A N 1
ATOM 819 C CA . LEU A 1 101 ? 1.387 4.767 11.313 1.00 92.19 101 LEU A CA 1
ATOM 820 C C . LEU A 1 101 ? 1.248 5.376 12.709 1.00 92.19 101 LEU A C 1
ATOM 822 O O . LEU A 1 101 ? 2.155 6.044 13.206 1.00 92.19 101 LEU A O 1
ATOM 826 N N . LYS A 1 102 ? 0.154 5.048 13.406 1.00 90.88 102 LYS A N 1
ATOM 827 C CA . LYS A 1 102 ? 0.031 5.367 14.834 1.00 90.88 102 LYS A CA 1
ATOM 828 C C . LYS A 1 102 ? 1.109 4.631 15.629 1.00 90.88 102 LYS A C 1
ATOM 830 O O . LYS A 1 102 ? 1.447 3.493 15.307 1.00 90.88 102 LYS A O 1
ATOM 835 N N . LYS A 1 103 ? 1.549 5.207 16.752 1.00 87.81 103 LYS A N 1
ATOM 836 C CA . LYS A 1 103 ? 2.595 4.633 17.623 1.00 87.81 103 LYS A CA 1
ATOM 837 C C . LYS A 1 103 ? 2.389 3.144 17.950 1.00 87.81 103 LYS A C 1
ATOM 839 O O . LYS A 1 103 ? 3.282 2.340 17.718 1.00 87.81 103 LYS A O 1
ATOM 844 N N . GLY A 1 104 ? 1.191 2.750 18.393 1.00 88.06 104 GLY A N 1
ATOM 845 C CA . GLY A 1 104 ? 0.902 1.342 18.707 1.00 88.06 104 GLY A CA 1
ATOM 846 C C . GLY A 1 104 ? 0.843 0.417 17.480 1.00 88.06 104 GLY A C 1
ATOM 847 O O . GLY A 1 104 ? 0.987 -0.797 17.600 1.00 88.06 104 GLY A O 1
ATOM 848 N N . ALA A 1 105 ? 0.615 0.960 16.282 1.00 89.81 105 ALA A N 1
ATOM 849 C CA . ALA A 1 105 ? 0.725 0.212 15.032 1.00 89.81 105 ALA A CA 1
ATOM 850 C C . ALA A 1 105 ? 2.193 -0.017 14.667 1.00 89.81 105 ALA A C 1
ATOM 852 O O . ALA A 1 105 ? 2.562 -1.142 14.346 1.00 89.81 105 ALA A O 1
ATOM 853 N N . LEU A 1 106 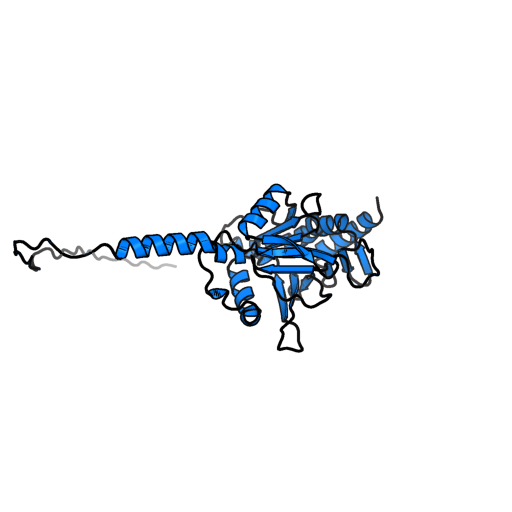? 3.012 1.033 14.787 1.00 91.19 106 LEU A N 1
ATOM 854 C CA . LEU A 1 106 ? 4.449 0.985 14.550 1.00 91.19 106 LEU A CA 1
ATOM 855 C C . LEU A 1 106 ? 5.147 -0.018 15.474 1.00 91.19 106 LEU A C 1
ATOM 857 O O . LEU A 1 106 ? 5.907 -0.850 14.998 1.00 91.19 106 LEU A O 1
ATOM 861 N N . GLU A 1 107 ? 4.863 0.018 16.776 1.00 88.38 107 GLU A N 1
ATOM 862 C CA . GLU A 1 107 ? 5.482 -0.895 17.747 1.00 88.38 107 GLU A CA 1
ATOM 863 C C . GLU A 1 107 ? 5.213 -2.363 17.392 1.00 88.38 107 GLU A C 1
ATOM 865 O O . GLU A 1 107 ? 6.138 -3.171 17.348 1.00 88.38 107 GLU A O 1
ATOM 870 N N . ARG A 1 108 ? 3.967 -2.694 17.026 1.00 89.25 108 ARG A N 1
ATOM 871 C CA . ARG A 1 108 ? 3.614 -4.037 16.541 1.00 89.25 108 ARG A CA 1
ATOM 872 C C . ARG A 1 108 ? 4.277 -4.370 15.210 1.00 89.25 108 ARG A C 1
ATOM 874 O O . ARG A 1 108 ? 4.689 -5.506 15.011 1.00 89.25 108 ARG A O 1
ATOM 881 N N . PHE A 1 109 ? 4.372 -3.404 14.298 1.00 90.44 109 PHE A N 1
ATOM 882 C CA . PHE A 1 109 ? 5.026 -3.606 13.0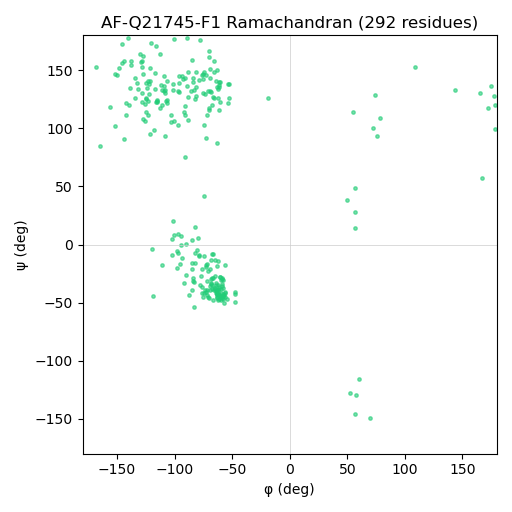09 1.00 90.44 109 PHE A CA 1
ATOM 883 C C . PHE A 1 109 ? 6.508 -3.944 13.187 1.00 90.44 109 PHE A C 1
ATOM 885 O O . PHE A 1 109 ? 6.971 -4.929 12.620 1.00 90.44 109 PHE A O 1
ATOM 892 N N . ILE A 1 110 ? 7.222 -3.180 14.020 1.00 88.19 110 ILE A N 1
ATOM 893 C CA . ILE A 1 110 ? 8.626 -3.431 14.362 1.00 88.19 110 ILE A CA 1
ATOM 894 C C . ILE A 1 110 ? 8.766 -4.796 15.029 1.00 88.19 110 ILE A C 1
ATOM 896 O O . ILE A 1 110 ? 9.640 -5.558 14.645 1.00 88.19 110 ILE A O 1
ATOM 900 N N . GLN A 1 111 ? 7.885 -5.145 15.969 1.00 85.81 111 GLN A N 1
ATOM 901 C CA . GLN A 1 111 ? 7.934 -6.445 16.638 1.00 85.81 111 GLN A CA 1
ATOM 902 C C . GLN A 1 111 ? 7.783 -7.615 15.653 1.00 85.81 111 GLN A C 1
ATOM 904 O O . GLN A 1 111 ? 8.501 -8.603 15.762 1.00 85.81 111 GLN A O 1
ATOM 909 N N . VAL A 1 112 ? 6.877 -7.497 14.677 1.00 86.94 112 VAL A N 1
ATOM 910 C CA . VAL A 1 112 ? 6.650 -8.526 13.647 1.00 86.94 112 VAL A CA 1
ATOM 911 C C . VAL A 1 112 ? 7.801 -8.585 12.642 1.00 86.94 112 VAL A C 1
ATOM 913 O O . VAL A 1 112 ? 8.197 -9.668 12.226 1.00 86.94 112 VAL A O 1
ATOM 916 N N . CYS A 1 113 ? 8.349 -7.434 12.255 1.00 85.94 113 CYS A N 1
ATOM 917 C CA . CYS A 1 113 ? 9.422 -7.353 11.267 1.00 85.94 113 CYS A CA 1
ATOM 918 C C . CYS A 1 113 ? 10.818 -7.434 11.887 1.00 85.94 113 CYS A C 1
ATOM 920 O O . CYS A 1 113 ? 11.789 -7.354 11.147 1.00 85.94 113 CYS A O 1
ATOM 922 N N . ASN A 1 114 ? 10.941 -7.579 13.209 1.00 79.25 114 ASN A N 1
ATOM 923 C CA . ASN A 1 114 ? 12.212 -7.494 13.928 1.00 79.25 114 ASN A CA 1
ATOM 924 C C . ASN A 1 114 ? 13.347 -8.323 13.296 1.00 79.25 114 ASN A C 1
ATOM 926 O O . ASN A 1 114 ? 14.443 -7.783 13.169 1.00 79.25 114 ASN A O 1
ATOM 930 N N . PRO A 1 115 ? 13.102 -9.562 12.812 1.00 75.75 115 PRO A N 1
ATOM 931 C CA . PRO A 1 115 ? 14.135 -10.350 12.133 1.00 75.75 115 PRO A CA 1
ATOM 932 C C . PRO A 1 115 ? 14.698 -9.695 10.860 1.00 75.75 115 PRO A C 1
ATOM 934 O O . PRO A 1 115 ? 15.844 -9.930 10.505 1.00 75.75 115 PRO A O 1
ATOM 937 N N . LEU A 1 116 ? 13.904 -8.867 10.177 1.00 76.50 116 LEU A N 1
ATOM 938 C CA . LEU A 1 116 ? 14.231 -8.232 8.892 1.00 76.50 116 LEU A CA 1
ATOM 939 C C . LEU A 1 116 ? 14.804 -6.819 9.046 1.00 76.50 116 LEU A C 1
ATOM 941 O O . LEU A 1 116 ? 15.330 -6.245 8.099 1.00 76.50 116 LEU A O 1
ATOM 945 N N . LEU A 1 117 ? 14.623 -6.222 10.220 1.00 74.62 117 LEU A N 1
ATOM 946 C CA . LEU A 1 117 ? 14.872 -4.806 10.468 1.00 74.62 117 LEU A CA 1
ATOM 947 C C . LEU A 1 117 ? 16.242 -4.542 11.121 1.00 74.62 117 LEU A C 1
ATOM 949 O O . LEU A 1 117 ? 16.626 -3.384 11.287 1.00 74.62 117 LEU A O 1
ATOM 953 N N . GLY A 1 118 ? 16.981 -5.593 11.492 1.00 70.12 118 GLY A N 1
ATOM 954 C CA . GLY A 1 118 ? 18.227 -5.472 12.254 1.00 70.12 118 GLY A CA 1
ATOM 955 C C . GLY A 1 118 ? 18.017 -4.720 13.574 1.00 70.12 118 GLY A C 1
ATOM 956 O O . GLY A 1 118 ? 16.945 -4.791 14.176 1.00 70.12 118 GLY A O 1
ATOM 957 N N . GLU A 1 119 ? 19.015 -3.944 14.008 1.00 63.47 119 GLU A N 1
ATOM 958 C CA . GLU A 1 119 ? 18.974 -3.148 15.249 1.00 63.47 119 GLU A CA 1
ATOM 959 C C . GLU A 1 119 ? 18.095 -1.883 15.156 1.00 63.47 119 GLU A C 1
ATOM 961 O O . GLU A 1 119 ? 18.436 -0.814 15.655 1.00 63.47 119 GLU A O 1
ATOM 966 N N . LEU A 1 120 ? 16.922 -1.955 14.532 1.00 64.44 120 LEU A N 1
ATOM 967 C CA . LEU A 1 120 ? 16.030 -0.798 14.395 1.00 64.44 120 LEU A CA 1
ATOM 968 C C . LEU A 1 120 ? 15.508 -0.242 15.733 1.00 64.44 120 LEU A C 1
ATOM 970 O O . LEU A 1 120 ? 15.078 0.907 15.832 1.00 64.44 120 LEU A O 1
ATOM 974 N N . HIS A 1 121 ? 15.590 -1.036 16.794 1.00 55.66 121 HIS A N 1
ATOM 975 C CA . HIS A 1 121 ? 15.203 -0.665 18.154 1.00 55.66 121 HIS A CA 1
ATOM 976 C C . HIS A 1 121 ? 16.181 0.318 18.824 1.00 55.66 121 HIS A C 1
ATOM 978 O O . HIS A 1 121 ? 15.780 0.990 19.776 1.00 55.66 121 HIS A O 1
ATOM 984 N N . THR A 1 122 ? 17.411 0.470 18.316 1.00 60.97 122 THR A N 1
ATOM 985 C CA . THR A 1 122 ? 18.395 1.447 18.832 1.00 60.97 122 THR A CA 1
ATOM 986 C C . THR A 1 122 ? 18.153 2.866 18.307 1.00 60.97 122 THR A C 1
ATOM 988 O O . THR A 1 122 ? 18.806 3.825 18.719 1.00 60.97 122 THR A O 1
ATOM 991 N N . TYR A 1 123 ? 17.182 3.037 17.404 1.00 65.06 123 TYR A N 1
ATOM 992 C CA . TYR A 1 123 ? 16.902 4.317 16.774 1.00 65.06 123 TYR A CA 1
ATOM 993 C C . TYR A 1 123 ? 16.281 5.279 17.803 1.00 65.06 123 TYR A C 1
ATOM 995 O O . TYR A 1 123 ? 15.177 5.067 18.318 1.00 65.06 123 TYR A O 1
ATOM 1003 N N . HIS A 1 124 ? 16.983 6.382 18.074 1.00 62.69 124 HIS A N 1
ATOM 1004 C CA . HIS A 1 124 ? 16.542 7.467 18.954 1.00 62.69 124 HIS A CA 1
ATOM 1005 C C . HIS A 1 124 ? 16.278 8.769 18.180 1.00 62.69 124 HIS A C 1
ATOM 1007 O O . HIS A 1 124 ? 16.668 8.937 17.022 1.00 62.69 124 HIS A O 1
ATOM 1013 N N . GLY A 1 125 ? 15.563 9.701 18.820 1.00 71.88 125 GLY A N 1
ATOM 1014 C CA . GLY A 1 125 ? 15.335 11.050 18.295 1.00 71.88 125 GLY A CA 1
ATOM 1015 C C . GLY A 1 125 ? 14.657 11.081 16.920 1.00 71.88 125 GLY A C 1
ATOM 1016 O O . GLY A 1 125 ? 13.611 10.458 16.712 1.00 71.88 125 GLY A O 1
ATOM 1017 N N . ARG A 1 126 ? 15.247 11.835 15.981 1.00 69.94 126 ARG A N 1
ATOM 1018 C CA . ARG A 1 126 ? 14.713 12.048 14.623 1.00 69.94 126 ARG A CA 1
ATOM 1019 C C . ARG A 1 126 ? 14.491 10.728 13.886 1.00 69.94 126 ARG A C 1
ATOM 1021 O O . ARG A 1 126 ? 13.431 10.565 13.289 1.00 69.94 126 ARG A O 1
ATOM 1028 N N . LYS A 1 127 ? 15.414 9.765 13.995 1.00 74.00 127 LYS A N 1
ATOM 1029 C CA . LYS A 1 127 ? 15.272 8.492 13.280 1.00 74.00 127 LYS A CA 1
ATOM 1030 C C . LYS A 1 127 ? 14.058 7.689 13.760 1.00 74.00 127 LYS A C 1
ATOM 1032 O O . LYS A 1 127 ? 13.330 7.149 12.940 1.00 74.00 127 LYS A O 1
ATOM 1037 N N . ARG A 1 128 ? 13.738 7.697 15.062 1.00 76.44 128 ARG A N 1
ATOM 1038 C CA . ARG A 1 128 ? 12.517 7.036 15.570 1.00 76.44 128 ARG A CA 1
ATOM 1039 C C . ARG A 1 128 ? 11.233 7.671 15.034 1.00 76.44 128 ARG A C 1
ATOM 1041 O O . ARG A 1 128 ? 10.256 6.960 14.818 1.00 76.44 128 ARG A O 1
ATOM 1048 N N . LYS A 1 129 ? 11.231 8.991 14.808 1.00 80.75 129 LYS A N 1
ATOM 1049 C CA . LYS A 1 129 ? 10.108 9.684 14.154 1.00 80.75 129 LYS A CA 1
ATOM 1050 C C . LYS A 1 129 ? 9.986 9.306 12.677 1.00 80.75 129 LYS A C 1
ATOM 1052 O O . LYS A 1 129 ? 8.875 9.226 12.184 1.00 80.75 129 LYS A O 1
ATOM 1057 N N . MET A 1 130 ? 11.088 9.039 11.976 1.00 86.31 130 MET A N 1
ATOM 1058 C CA . MET A 1 130 ? 11.030 8.579 10.580 1.00 86.31 130 MET A CA 1
ATOM 1059 C C . MET A 1 130 ? 10.307 7.237 10.451 1.00 86.31 130 MET A C 1
ATOM 1061 O O . MET A 1 130 ? 9.563 7.031 9.499 1.00 86.31 130 MET A O 1
ATOM 1065 N N . LEU A 1 131 ? 10.451 6.352 11.440 1.00 89.12 131 LEU A N 1
ATOM 1066 C CA . LEU A 1 131 ? 9.842 5.021 11.402 1.00 89.12 131 LEU A CA 1
ATOM 1067 C C . LEU A 1 131 ? 8.311 5.031 11.423 1.00 89.12 131 LEU A C 1
ATOM 1069 O O . LEU A 1 131 ? 7.707 4.009 11.127 1.00 89.12 131 LEU A O 1
ATOM 1073 N N . THR A 1 132 ? 7.650 6.149 11.735 1.00 92.00 132 THR A N 1
ATOM 1074 C CA . THR A 1 132 ? 6.186 6.219 11.603 1.00 92.00 132 THR A CA 1
ATOM 1075 C C . THR A 1 132 ? 5.732 6.269 10.147 1.00 92.00 132 THR A C 1
ATOM 1077 O O . THR A 1 132 ? 4.562 6.012 9.882 1.00 92.00 132 THR A O 1
ATOM 1080 N N . TYR A 1 133 ? 6.623 6.590 9.210 1.00 94.88 133 TYR A N 1
ATOM 1081 C CA . TYR A 1 133 ? 6.314 6.677 7.790 1.00 94.88 133 TYR A CA 1
ATOM 1082 C C . TYR A 1 133 ? 6.577 5.338 7.106 1.00 94.88 133 TYR A C 1
ATOM 1084 O O . TYR A 1 133 ? 7.716 4.892 7.005 1.00 94.88 133 TYR A O 1
ATOM 1092 N N . LEU A 1 134 ? 5.518 4.700 6.617 1.00 95.81 134 LEU A N 1
ATOM 1093 C CA . LEU A 1 134 ? 5.614 3.550 5.728 1.00 95.81 134 LEU A CA 1
ATOM 1094 C C . LEU A 1 134 ? 5.384 4.034 4.293 1.00 95.81 134 LEU A C 1
ATOM 1096 O O . LEU A 1 134 ? 4.257 4.352 3.912 1.00 95.81 134 LEU A O 1
ATOM 1100 N N . THR A 1 135 ? 6.453 4.098 3.511 1.00 96.25 135 THR A N 1
ATOM 1101 C CA . THR A 1 135 ? 6.434 4.577 2.125 1.00 96.25 135 THR A CA 1
ATOM 1102 C C . THR A 1 135 ? 6.352 3.393 1.175 1.00 96.25 135 THR A C 1
ATOM 1104 O O . THR A 1 135 ? 7.107 2.435 1.303 1.00 96.25 135 THR A O 1
ATOM 1107 N N . VAL A 1 136 ? 5.454 3.453 0.198 1.00 96.69 136 VAL A N 1
ATOM 1108 C CA . VAL A 1 136 ? 5.258 2.425 -0.825 1.00 96.69 136 VAL A CA 1
ATOM 1109 C C . VAL A 1 136 ? 5.428 3.069 -2.193 1.00 96.69 136 VAL A C 1
ATOM 1111 O O . VAL A 1 136 ? 4.578 3.852 -2.612 1.00 96.69 136 VAL A O 1
ATOM 1114 N N . ILE A 1 137 ? 6.498 2.715 -2.901 1.00 95.50 137 ILE A N 1
ATOM 1115 C CA . ILE A 1 137 ? 6.671 3.075 -4.311 1.00 95.50 137 ILE A CA 1
ATOM 1116 C C . ILE A 1 137 ? 5.898 2.078 -5.153 1.00 95.50 137 ILE A C 1
ATOM 1118 O O . ILE A 1 137 ? 6.097 0.869 -5.023 1.00 95.50 137 ILE A O 1
ATOM 1122 N N . LEU A 1 138 ? 5.012 2.579 -6.006 1.00 94.50 138 LEU A N 1
ATOM 1123 C CA . LEU A 1 138 ? 4.162 1.757 -6.850 1.00 94.50 138 LEU A CA 1
ATOM 1124 C C . LEU A 1 138 ? 4.800 1.534 -8.218 1.00 94.50 138 LEU A C 1
ATOM 1126 O O . LEU A 1 138 ? 5.445 2.409 -8.783 1.00 94.50 138 LEU A O 1
ATOM 1130 N N . GLY A 1 139 ? 4.569 0.349 -8.758 1.00 91.12 139 GLY A N 1
ATOM 1131 C CA . GLY A 1 139 ? 4.889 -0.023 -10.120 1.00 91.12 139 GLY A CA 1
ATOM 1132 C C . GLY A 1 139 ? 3.658 -0.436 -10.899 1.00 91.12 139 GLY A C 1
ATOM 1133 O O . GLY A 1 139 ? 2.554 -0.580 -10.367 1.00 91.12 139 GLY A O 1
ATOM 1134 N N . MET A 1 140 ? 3.901 -0.644 -12.187 1.00 90.62 140 MET A N 1
ATOM 1135 C CA . MET A 1 140 ? 2.956 -1.290 -13.082 1.00 90.62 140 MET A CA 1
ATOM 1136 C C . MET A 1 140 ? 2.760 -2.753 -12.674 1.00 90.62 140 MET A C 1
ATOM 1138 O O . MET A 1 140 ? 3.602 -3.365 -12.015 1.00 90.62 140 MET A O 1
ATOM 1142 N N . ASP A 1 141 ? 1.632 -3.308 -13.081 1.00 91.31 141 ASP A N 1
ATOM 1143 C CA . ASP A 1 141 ? 1.254 -4.683 -12.827 1.00 91.31 141 ASP A CA 1
ATOM 1144 C C . ASP A 1 141 ? 2.256 -5.662 -13.465 1.00 91.31 141 ASP A C 1
ATOM 1146 O O . ASP A 1 141 ? 2.378 -5.697 -14.695 1.00 91.31 141 ASP A O 1
ATOM 1150 N N . PRO A 1 142 ? 2.973 -6.468 -12.659 1.00 88.56 142 PRO A N 1
ATOM 1151 C CA . PRO A 1 142 ? 4.017 -7.355 -13.159 1.00 88.56 142 PRO A CA 1
ATOM 1152 C C . PRO A 1 142 ? 3.453 -8.580 -13.888 1.00 88.56 142 PRO A C 1
ATOM 1154 O O . PRO A 1 142 ? 4.205 -9.326 -14.505 1.00 88.56 142 PRO A O 1
ATOM 1157 N N . HIS A 1 143 ? 2.140 -8.820 -13.813 1.00 88.00 143 HIS A N 1
ATOM 1158 C CA . HIS A 1 143 ? 1.488 -9.961 -14.455 1.00 88.00 143 HIS A CA 1
ATOM 1159 C C . HIS A 1 143 ? 0.922 -9.631 -15.842 1.00 88.00 143 HIS A C 1
ATOM 1161 O O . HIS A 1 143 ? 0.177 -10.439 -16.396 1.00 88.00 143 HIS A O 1
ATOM 1167 N N . LEU A 1 144 ? 1.196 -8.436 -16.367 1.00 86.94 144 LEU A N 1
ATOM 1168 C CA . LEU A 1 144 ? 0.835 -8.020 -17.720 1.00 86.94 144 LEU A CA 1
ATOM 1169 C C . LEU A 1 144 ? 2.107 -7.744 -18.525 1.00 86.94 144 LEU A C 1
ATOM 1171 O O . LEU A 1 144 ? 3.105 -7.276 -17.978 1.00 86.94 144 LEU A O 1
ATOM 1175 N N . GLU A 1 145 ? 2.060 -8.000 -19.832 1.00 81.38 145 GLU A N 1
ATOM 1176 C CA . GLU A 1 145 ? 3.180 -7.729 -20.740 1.00 81.38 145 GLU A CA 1
ATOM 1177 C C . GLU A 1 145 ? 3.536 -6.233 -20.753 1.00 81.38 145 GLU A C 1
ATOM 1179 O O . GLU A 1 145 ? 2.658 -5.370 -20.690 1.00 81.38 145 GLU A O 1
ATOM 1184 N N . GLN A 1 146 ? 4.833 -5.909 -20.791 1.00 77.50 146 GLN A N 1
ATOM 1185 C CA . GLN A 1 146 ? 5.292 -4.520 -20.834 1.00 77.50 146 GLN A C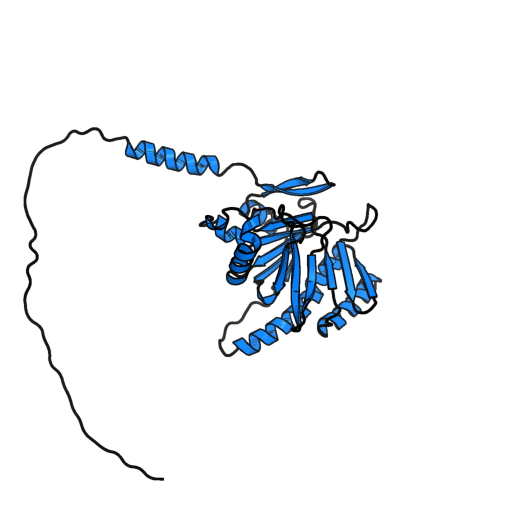A 1
ATOM 1186 C C . GLN A 1 146 ? 5.292 -3.973 -22.271 1.00 77.50 146 GLN A C 1
ATOM 1188 O O . GLN A 1 146 ? 5.688 -4.695 -23.187 1.00 77.50 146 GLN A O 1
ATOM 1193 N N . PRO A 1 147 ? 4.939 -2.687 -22.472 1.00 76.12 147 PRO A N 1
ATOM 1194 C CA . PRO A 1 147 ? 4.503 -1.710 -21.466 1.00 76.12 147 PRO A CA 1
ATOM 1195 C C . PRO A 1 147 ? 3.002 -1.838 -21.131 1.00 76.12 147 PRO A C 1
ATOM 1197 O O . PRO A 1 147 ? 2.167 -1.853 -22.032 1.00 76.12 147 PRO A O 1
ATOM 1200 N N . ASN A 1 148 ? 2.637 -1.851 -19.839 1.00 87.25 148 ASN A N 1
ATOM 1201 C CA . ASN A 1 148 ? 1.231 -1.831 -19.413 1.00 87.25 148 ASN A CA 1
ATOM 1202 C C . ASN A 1 148 ? 0.935 -0.633 -18.497 1.00 87.25 148 ASN A C 1
ATOM 1204 O O . ASN A 1 148 ? 1.624 -0.440 -17.508 1.00 87.25 148 ASN A O 1
ATOM 1208 N N . PRO A 1 149 ? -0.113 0.164 -18.752 1.00 88.38 149 PRO A N 1
ATOM 1209 C CA . PRO A 1 149 ? -0.424 1.318 -17.915 1.00 88.38 149 PRO A CA 1
ATOM 1210 C C . PRO A 1 149 ? -1.207 0.936 -16.649 1.00 88.38 149 PRO A C 1
ATOM 1212 O O . PRO A 1 149 ? -1.838 1.807 -16.055 1.00 88.38 149 PRO A O 1
ATOM 1215 N N . VAL A 1 150 ? -1.266 -0.342 -16.259 1.00 92.25 150 VAL A N 1
ATOM 1216 C CA . VAL A 1 150 ? -2.136 -0.815 -15.174 1.00 92.25 150 VAL A CA 1
ATOM 1217 C C . VAL A 1 150 ? -1.383 -0.753 -13.855 1.00 92.25 150 VAL A C 1
ATOM 1219 O O . VAL A 1 150 ? -0.385 -1.431 -13.666 1.00 92.25 150 VAL A O 1
ATOM 1222 N N . TYR A 1 151 ? -1.903 0.030 -12.915 1.00 93.38 151 TYR A N 1
ATOM 1223 C CA . TYR A 1 151 ? -1.343 0.152 -11.562 1.00 93.38 151 TYR A CA 1
ATOM 1224 C C . TYR A 1 151 ? -2.243 -0.474 -10.500 1.00 93.38 151 TYR A C 1
ATOM 1226 O O . TYR A 1 151 ? -1.810 -0.721 -9.376 1.00 93.38 151 TYR A O 1
ATOM 1234 N N . CYS A 1 152 ? -3.514 -0.703 -10.838 1.00 94.44 152 CYS A N 1
ATOM 1235 C CA . CYS A 1 152 ? -4.505 -1.189 -9.897 1.00 94.44 152 CYS A CA 1
ATOM 1236 C C . CYS A 1 152 ? -5.400 -2.250 -10.529 1.00 94.44 152 CYS A C 1
ATOM 1238 O O . CYS A 1 152 ? -5.918 -2.059 -11.633 1.00 94.44 152 CYS A O 1
ATOM 1240 N N . ARG A 1 153 ? -5.635 -3.340 -9.792 1.00 94.69 153 ARG A N 1
ATOM 1241 C CA . ARG A 1 153 ? -6.723 -4.282 -10.065 1.00 94.69 153 ARG A CA 1
ATOM 1242 C C . ARG A 1 153 ? -7.768 -4.197 -8.966 1.00 94.69 153 ARG A C 1
ATOM 1244 O O . ARG A 1 153 ? -7.425 -4.192 -7.789 1.00 94.69 153 ARG A O 1
ATOM 1251 N N . VAL A 1 154 ? -9.040 -4.211 -9.335 1.00 93.06 154 VAL A N 1
ATOM 1252 C CA . VAL A 1 154 ? -10.148 -4.360 -8.387 1.00 93.06 154 VAL A CA 1
ATOM 1253 C C . VAL A 1 154 ? -10.868 -5.666 -8.678 1.00 93.06 154 VAL A C 1
ATOM 1255 O O . VAL A 1 154 ? -11.299 -5.890 -9.806 1.00 93.06 154 VAL A O 1
ATOM 1258 N N . SER A 1 155 ? -10.993 -6.524 -7.668 1.00 93.06 155 SER A N 1
ATOM 1259 C CA . SER A 1 155 ? -11.855 -7.706 -7.695 1.00 93.06 155 SER A CA 1
ATOM 1260 C C . SER A 1 155 ? -13.046 -7.459 -6.785 1.00 93.06 155 SER A C 1
ATOM 1262 O O . SER A 1 155 ? -12.875 -6.990 -5.660 1.00 93.06 155 SER A O 1
ATOM 1264 N N . LEU A 1 156 ? -14.241 -7.764 -7.273 1.00 89.31 156 LEU A N 1
ATOM 1265 C CA . LEU A 1 156 ? -15.487 -7.526 -6.558 1.00 89.31 156 LEU A CA 1
ATOM 1266 C C . LEU A 1 156 ? -16.547 -8.488 -7.085 1.00 89.31 156 LEU A C 1
ATOM 1268 O O . LEU A 1 156 ? -16.882 -8.464 -8.272 1.00 89.31 156 LEU A O 1
ATOM 1272 N N . MET A 1 157 ? -17.048 -9.352 -6.207 1.00 87.94 157 MET A N 1
ATOM 1273 C CA . MET A 1 157 ? -17.862 -10.509 -6.570 1.00 87.94 157 MET A CA 1
ATOM 1274 C C . MET A 1 157 ? -17.137 -11.342 -7.647 1.00 87.94 157 MET A C 1
ATOM 1276 O O . MET A 1 157 ? -15.962 -11.678 -7.490 1.00 87.94 157 MET A O 1
ATOM 1280 N N . ALA A 1 158 ? -17.806 -11.639 -8.763 1.00 89.75 158 ALA A N 1
ATOM 1281 C CA . ALA A 1 158 ? -17.214 -12.317 -9.916 1.00 89.75 158 ALA A CA 1
ATOM 1282 C C . ALA A 1 158 ? -16.439 -11.377 -10.865 1.00 89.75 158 ALA A C 1
ATOM 1284 O O . ALA A 1 158 ? -15.787 -11.846 -11.797 1.00 89.75 158 ALA A O 1
ATOM 1285 N N . ASN A 1 159 ? -16.498 -10.058 -10.659 1.00 91.50 159 ASN A N 1
ATOM 1286 C CA . ASN A 1 159 ? -15.938 -9.083 -11.590 1.00 91.50 159 ASN A CA 1
ATOM 1287 C C . ASN A 1 159 ? -14.483 -8.738 -11.261 1.00 91.50 159 ASN A C 1
ATOM 1289 O O . ASN A 1 159 ? -14.101 -8.603 -10.096 1.00 91.50 159 ASN A O 1
ATOM 1293 N N . LYS A 1 160 ? -13.681 -8.530 -12.312 1.00 93.44 160 LYS A N 1
ATOM 1294 C CA . LYS A 1 160 ? -12.297 -8.054 -12.226 1.00 93.44 160 LYS A CA 1
ATOM 1295 C C . LYS A 1 160 ? -12.103 -6.862 -13.154 1.00 93.44 160 LYS A C 1
ATOM 1297 O O . LYS A 1 160 ? -12.452 -6.921 -14.331 1.00 93.44 160 LYS A O 1
ATOM 1302 N N . PHE A 1 161 ? -11.522 -5.797 -12.623 1.00 92.81 161 PHE A N 1
ATOM 1303 C CA . PHE A 1 161 ? -11.272 -4.549 -13.334 1.00 92.81 161 PHE A CA 1
ATOM 1304 C C . PHE A 1 161 ? -9.807 -4.153 -13.202 1.00 92.81 161 PHE A C 1
ATOM 1306 O O . PHE A 1 161 ? -9.191 -4.386 -12.165 1.00 92.81 161 PHE A O 1
ATOM 1313 N N . THR A 1 162 ? -9.263 -3.524 -14.237 1.00 92.88 162 THR A N 1
ATOM 1314 C CA . THR A 1 162 ? -7.891 -3.007 -14.271 1.00 92.88 162 THR A CA 1
ATOM 1315 C C . THR A 1 162 ? -7.926 -1.514 -14.546 1.00 92.88 162 THR A C 1
ATOM 1317 O O . THR A 1 162 ? -8.690 -1.068 -15.405 1.00 92.88 162 THR A O 1
ATOM 1320 N N . PHE A 1 163 ? -7.097 -0.743 -13.851 1.00 92.81 163 PHE A N 1
ATOM 1321 C CA . PHE A 1 163 ? -7.118 0.711 -13.930 1.00 92.81 163 PHE A CA 1
ATOM 1322 C C . PHE A 1 163 ? -5.720 1.318 -14.070 1.00 92.81 163 PHE A C 1
ATOM 1324 O O . PHE A 1 163 ? -4.779 0.857 -13.411 1.00 92.81 163 PHE A O 1
ATOM 1331 N N . PRO A 1 164 ? -5.593 2.403 -14.857 1.00 92.38 164 PRO A N 1
ATOM 1332 C CA . PRO A 1 164 ? -4.409 3.242 -14.818 1.00 92.38 164 PRO A CA 1
ATOM 1333 C C . PRO A 1 164 ? -4.333 4.039 -13.518 1.00 92.38 164 PRO A C 1
ATOM 1335 O O . PRO A 1 164 ? -5.351 4.239 -12.843 1.00 92.38 164 PRO A O 1
ATOM 1338 N N . PHE A 1 165 ? -3.139 4.542 -13.190 1.00 92.00 165 PHE A N 1
ATOM 1339 C CA . PHE A 1 165 ? -2.899 5.213 -11.912 1.00 92.00 165 PHE A CA 1
ATOM 1340 C C . PHE A 1 165 ? -3.842 6.399 -11.669 1.00 92.00 165 PHE A C 1
ATOM 1342 O O . PHE A 1 165 ? -4.424 6.499 -10.596 1.00 92.00 165 PHE A O 1
ATOM 1349 N N . GLY A 1 166 ? -4.133 7.220 -12.684 1.00 90.88 166 GLY A N 1
ATOM 1350 C CA . GLY A 1 166 ? -5.077 8.336 -12.534 1.00 90.88 166 GLY A CA 1
ATOM 1351 C C . GLY A 1 166 ? -6.493 7.913 -12.102 1.00 90.88 166 GLY A C 1
ATOM 1352 O O . GLY A 1 166 ? -7.185 8.666 -11.418 1.00 90.88 166 GLY A O 1
ATOM 1353 N N . THR A 1 167 ? -6.937 6.697 -12.451 1.00 90.75 167 THR A N 1
ATOM 1354 C CA . THR A 1 167 ? -8.205 6.143 -11.938 1.00 90.75 167 THR A CA 1
ATOM 1355 C C . THR A 1 167 ? -8.014 5.466 -10.580 1.00 90.75 167 THR A C 1
ATOM 1357 O O . THR A 1 167 ? -8.852 5.651 -9.701 1.00 90.75 167 THR A O 1
ATOM 1360 N N . ALA A 1 168 ? -6.903 4.754 -10.370 1.00 90.81 168 ALA A N 1
ATOM 1361 C CA . ALA A 1 168 ? -6.552 4.159 -9.078 1.00 90.81 168 ALA A CA 1
ATOM 1362 C C . ALA A 1 168 ? -6.474 5.209 -7.955 1.00 90.81 168 ALA A C 1
ATOM 1364 O O . ALA A 1 168 ? -7.049 5.015 -6.887 1.00 90.81 168 ALA A O 1
ATOM 1365 N N . LYS A 1 169 ? -5.857 6.363 -8.233 1.00 92.75 169 LYS A N 1
ATOM 1366 C CA . LYS A 1 169 ? -5.798 7.533 -7.351 1.00 92.75 169 LYS A CA 1
ATOM 1367 C C . LYS A 1 169 ? -7.194 8.006 -6.954 1.00 92.75 169 LYS A C 1
ATOM 1369 O O . LYS A 1 169 ? -7.454 8.233 -5.779 1.00 92.75 169 LYS A O 1
ATOM 1374 N N . LYS A 1 170 ? -8.132 8.087 -7.906 1.00 90.00 170 LYS A N 1
ATOM 1375 C CA . LYS A 1 170 ? -9.531 8.445 -7.607 1.00 90.00 170 LYS A CA 1
ATOM 1376 C C . LYS A 1 170 ? -10.210 7.407 -6.709 1.00 90.00 170 LYS A C 1
ATOM 1378 O O . LYS A 1 170 ? -10.952 7.810 -5.823 1.00 90.00 170 LYS A O 1
ATOM 1383 N N . ILE A 1 171 ? -9.949 6.112 -6.910 1.00 87.75 171 ILE A N 1
ATOM 1384 C CA . ILE A 1 171 ? -10.475 5.046 -6.038 1.00 87.75 171 ILE A CA 1
ATOM 1385 C C . ILE A 1 171 ? -9.929 5.204 -4.613 1.00 87.75 171 ILE A C 1
ATOM 1387 O O . ILE A 1 171 ? -10.684 5.166 -3.644 1.00 87.75 171 ILE A O 1
ATOM 1391 N N . LEU A 1 172 ? -8.627 5.454 -4.484 1.00 87.81 172 LEU A N 1
ATOM 1392 C CA . LEU A 1 172 ? -7.970 5.675 -3.199 1.00 87.81 172 LEU A CA 1
ATOM 1393 C C . LEU A 1 172 ? -8.449 6.932 -2.467 1.00 87.81 172 LEU A C 1
ATOM 1395 O O . LEU A 1 172 ? -8.580 6.894 -1.252 1.00 87.81 172 LEU A O 1
ATOM 1399 N N . LEU A 1 173 ? -8.689 8.031 -3.186 1.00 88.19 173 LEU A N 1
ATOM 1400 C CA . LEU A 1 173 ? -9.093 9.315 -2.602 1.00 88.19 173 LEU A CA 1
ATOM 1401 C C . LEU A 1 173 ? -10.598 9.436 -2.355 1.00 88.19 173 LEU A C 1
ATOM 1403 O O . LEU A 1 173 ? -11.008 10.298 -1.588 1.00 88.19 173 LEU A O 1
ATOM 1407 N N . LYS A 1 174 ? -11.439 8.646 -3.034 1.00 84.38 174 LYS A N 1
ATOM 1408 C CA . LYS A 1 174 ? -12.903 8.789 -2.943 1.00 84.38 174 LYS A CA 1
ATOM 1409 C C . LYS A 1 174 ? -13.600 7.558 -2.398 1.00 84.38 174 LYS A C 1
ATOM 1411 O O . LYS A 1 174 ? -14.463 7.696 -1.543 1.00 84.38 174 LYS A O 1
ATOM 1416 N N . ASP A 1 175 ? -13.221 6.371 -2.854 1.00 80.56 175 ASP A N 1
ATOM 1417 C CA . ASP A 1 175 ? -13.957 5.151 -2.520 1.00 80.56 175 ASP A CA 1
ATOM 1418 C C . ASP A 1 175 ? -13.448 4.545 -1.208 1.00 80.56 175 ASP A C 1
ATOM 1420 O O . ASP A 1 175 ? -14.236 4.190 -0.337 1.00 80.56 175 ASP A O 1
ATOM 1424 N N . LEU A 1 176 ? -12.126 4.492 -1.027 1.00 77.25 176 LEU A N 1
ATOM 1425 C CA 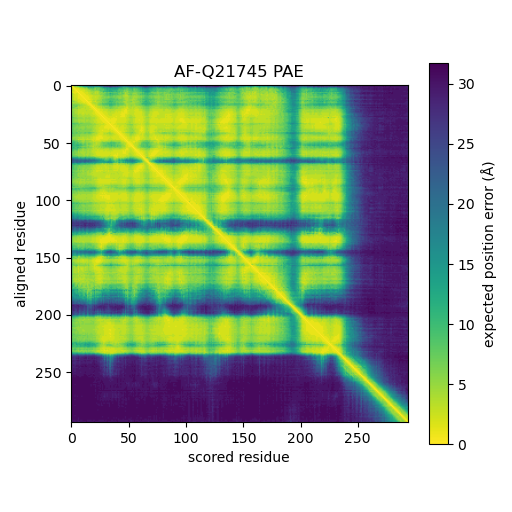. LEU A 1 176 ? -11.496 3.988 0.197 1.00 77.25 176 LEU A CA 1
ATOM 1426 C C . LEU A 1 176 ? -11.836 4.809 1.458 1.00 77.25 176 LEU A C 1
ATOM 1428 O O . LEU A 1 176 ? -12.078 4.191 2.495 1.00 77.25 176 LEU A O 1
ATOM 1432 N N . PRO A 1 177 ? -11.914 6.155 1.413 1.00 77.69 177 PRO A N 1
ATOM 1433 C CA . PRO A 1 177 ? -12.274 6.959 2.576 1.00 77.69 177 PRO A CA 1
ATOM 1434 C C . PRO A 1 177 ? -13.716 6.772 3.035 1.00 77.69 177 PRO A C 1
ATOM 1436 O O . PRO A 1 177 ? -13.938 6.777 4.237 1.00 77.69 177 PRO A O 1
ATOM 1439 N N . ILE A 1 178 ? -14.675 6.556 2.126 1.00 74.25 178 ILE A N 1
ATOM 1440 C CA . ILE A 1 178 ? -16.080 6.254 2.485 1.00 74.25 178 ILE A CA 1
ATOM 1441 C C . ILE A 1 178 ? -16.122 5.017 3.382 1.00 74.25 178 ILE A C 1
ATOM 1443 O O . ILE A 1 178 ? -16.654 4.997 4.487 1.00 74.25 178 ILE A O 1
ATOM 1447 N N . MET A 1 179 ? -15.444 4.000 2.888 1.00 70.06 179 MET A N 1
ATOM 1448 C CA . MET A 1 179 ? -15.261 2.699 3.485 1.00 70.06 179 MET A CA 1
ATOM 1449 C C . MET A 1 179 ? -14.529 2.793 4.846 1.00 70.06 179 MET A C 1
ATOM 1451 O O . MET A 1 179 ? -14.829 2.084 5.806 1.00 70.06 179 MET A O 1
ATOM 1455 N N . TRP A 1 180 ? -13.548 3.694 4.941 1.00 71.75 180 TRP A N 1
ATOM 1456 C CA . TRP A 1 180 ? -12.803 3.985 6.163 1.00 71.75 180 TRP A CA 1
ATOM 1457 C C . TRP A 1 180 ? -13.673 4.729 7.187 1.00 71.75 180 TRP A C 1
ATOM 1459 O O . TRP A 1 180 ? -13.652 4.367 8.367 1.00 71.75 180 TRP A O 1
ATOM 1469 N N . GLN A 1 181 ? -14.429 5.743 6.759 1.00 67.88 181 GLN A N 1
ATOM 1470 C CA . GLN A 1 181 ? -15.270 6.570 7.624 1.00 67.88 181 GLN A CA 1
ATOM 1471 C C . GLN A 1 181 ? -16.290 5.728 8.379 1.00 67.88 181 GLN A C 1
ATOM 1473 O O . GLN A 1 181 ? -16.311 5.819 9.596 1.00 67.88 181 GLN A O 1
ATOM 1478 N N . GLU A 1 182 ? -17.012 4.811 7.735 1.00 65.88 182 GLU A N 1
ATOM 1479 C CA . GLU A 1 182 ? -17.970 3.951 8.451 1.00 65.88 182 GLU A CA 1
ATOM 1480 C C . GLU A 1 182 ? -17.315 3.098 9.548 1.00 65.88 182 GLU A C 1
ATOM 1482 O O . GLU A 1 182 ? -17.858 2.908 10.640 1.00 65.88 182 GLU A O 1
ATOM 1487 N N . VAL A 1 183 ? -16.104 2.592 9.292 1.00 64.06 183 VAL A N 1
ATOM 1488 C CA . VAL A 1 183 ? -15.341 1.822 10.285 1.00 64.06 183 VAL A CA 1
ATOM 1489 C C . VAL A 1 183 ? -14.869 2.719 11.430 1.00 64.06 183 VAL A C 1
ATOM 1491 O O . VAL A 1 183 ? -14.800 2.270 12.580 1.00 64.06 183 VAL A O 1
ATOM 1494 N N . LEU A 1 184 ? -14.508 3.967 11.127 1.00 61.12 184 LEU A N 1
ATOM 1495 C CA . LEU A 1 184 ? -14.125 4.950 12.132 1.00 61.12 184 LEU A CA 1
ATOM 1496 C C . LEU A 1 184 ? -15.317 5.423 12.940 1.00 61.12 184 LEU A C 1
ATOM 1498 O O . LEU A 1 184 ? -15.174 5.458 14.151 1.00 61.12 184 LEU A O 1
ATOM 1502 N N . ASP A 1 185 ? -16.461 5.701 12.331 1.00 66.75 185 ASP A N 1
ATOM 1503 C CA . ASP A 1 185 ? -17.680 6.120 13.014 1.00 66.75 185 ASP A CA 1
ATOM 1504 C C . ASP A 1 185 ? -18.144 5.020 13.973 1.00 66.75 185 ASP A C 1
ATOM 1506 O O . ASP A 1 185 ? -18.335 5.283 15.158 1.00 66.75 185 ASP A O 1
ATOM 1510 N N . LYS A 1 186 ? -18.105 3.744 13.556 1.00 65.44 186 LYS A N 1
ATOM 1511 C CA . LYS A 1 186 ? -18.319 2.597 14.464 1.00 65.44 186 LYS A CA 1
ATOM 1512 C C . LYS A 1 186 ? -17.320 2.549 15.637 1.00 65.44 186 LYS A C 1
ATOM 1514 O O . LYS A 1 186 ? -17.643 2.015 16.701 1.00 65.44 186 LYS A O 1
ATOM 1519 N N . GLN A 1 187 ? -16.088 3.047 15.478 1.00 61.03 187 GLN A N 1
ATOM 1520 C CA . GLN A 1 187 ? -15.137 3.193 16.595 1.00 61.03 187 GLN A CA 1
ATOM 1521 C C . GLN A 1 187 ? -15.344 4.479 17.394 1.00 61.03 187 GLN A C 1
ATOM 1523 O O . GLN A 1 187 ? -15.063 4.494 18.593 1.00 61.03 187 GLN A O 1
ATOM 1528 N N . TYR A 1 188 ? -15.797 5.541 16.742 1.00 57.09 188 TYR A N 1
ATOM 1529 C CA . TYR A 1 188 ? -16.024 6.851 17.311 1.00 57.09 188 TYR A CA 1
ATOM 1530 C C . TYR A 1 188 ? -17.260 6.828 18.197 1.00 57.09 188 TYR A C 1
ATOM 1532 O O . TYR A 1 188 ? -17.167 7.291 19.318 1.00 57.09 188 TYR A O 1
ATOM 1540 N N . ASP A 1 189 ? -18.339 6.148 17.815 1.00 57.47 189 ASP A N 1
ATOM 1541 C CA . ASP A 1 189 ? -19.499 5.905 18.683 1.00 57.47 189 ASP A CA 1
ATOM 1542 C C . ASP A 1 189 ? -19.118 5.150 19.958 1.00 57.47 189 ASP A C 1
ATOM 1544 O O . ASP A 1 189 ? -19.600 5.448 21.051 1.00 57.47 189 ASP A O 1
ATOM 1548 N N . ARG A 1 190 ? -18.158 4.222 19.868 1.00 53.56 190 ARG A N 1
ATOM 1549 C CA . ARG A 1 190 ? -17.594 3.571 21.063 1.00 53.56 190 ARG A CA 1
ATOM 1550 C C . ARG A 1 190 ? -16.765 4.535 21.916 1.00 53.56 190 ARG A C 1
ATOM 1552 O O . ARG A 1 190 ? -16.676 4.341 23.126 1.00 53.56 190 ARG A O 1
ATOM 1559 N N . ARG A 1 191 ? -16.150 5.545 21.295 1.00 48.97 191 ARG A N 1
ATOM 1560 C CA . ARG A 1 191 ? -15.304 6.564 21.931 1.00 48.97 191 ARG A CA 1
ATOM 1561 C C . ARG A 1 191 ? -16.022 7.870 22.241 1.00 48.97 191 ARG A C 1
ATOM 1563 O O . ARG A 1 191 ? -15.427 8.667 22.936 1.00 48.97 191 ARG A O 1
ATOM 1570 N N . LEU A 1 192 ? -17.265 8.110 21.835 1.00 47.81 192 LEU A N 1
ATOM 1571 C CA . LEU A 1 192 ? -18.040 9.298 22.214 1.00 47.81 192 LEU A CA 1
ATOM 1572 C C . LEU A 1 192 ? -18.371 9.313 23.714 1.00 47.81 192 LEU A C 1
ATOM 1574 O O . LEU A 1 192 ? -18.757 10.342 24.253 1.00 47.81 192 LEU A O 1
ATOM 1578 N N . LYS A 1 193 ? -18.077 8.220 24.432 1.00 47.97 193 LYS A N 1
ATOM 1579 C CA . LYS A 1 193 ? -17.893 8.228 25.893 1.00 47.97 193 LYS A CA 1
ATOM 1580 C C . LYS A 1 193 ? -16.639 8.998 26.371 1.00 47.97 193 LYS A C 1
ATOM 1582 O O . LYS A 1 193 ? -16.473 9.199 27.565 1.00 47.97 193 LYS A O 1
ATOM 1587 N N . THR A 1 194 ? -15.763 9.429 25.467 1.00 38.66 194 THR A N 1
ATOM 1588 C CA . THR A 1 194 ? -14.481 10.125 25.684 1.00 38.66 194 THR A CA 1
ATOM 1589 C C . THR A 1 194 ? -14.265 11.156 24.556 1.00 38.66 194 THR A C 1
ATOM 1591 O O . THR A 1 194 ? -13.756 10.824 23.488 1.00 38.66 194 THR A O 1
ATOM 1594 N N . GLY A 1 195 ? -14.712 12.400 24.746 1.00 37.38 195 GLY A N 1
ATOM 1595 C CA . GLY A 1 195 ? -14.834 13.422 23.692 1.00 37.38 195 GLY A CA 1
ATOM 1596 C C . GLY A 1 195 ? -13.531 13.882 23.019 1.00 37.38 195 GLY A C 1
ATOM 1597 O O . GLY A 1 195 ? -12.967 14.901 23.399 1.00 37.38 195 GLY A O 1
ATOM 1598 N N . ILE A 1 196 ? -13.089 13.190 21.967 1.00 40.16 196 ILE A N 1
ATOM 1599 C CA . ILE A 1 196 ? -11.967 13.621 21.117 1.00 40.16 196 ILE A CA 1
ATOM 1600 C C . ILE A 1 196 ? -12.434 13.662 19.663 1.00 40.16 196 ILE A C 1
ATOM 1602 O O . ILE A 1 196 ? -12.553 12.605 19.056 1.00 40.16 196 ILE A O 1
ATOM 1606 N N . HIS A 1 197 ? -12.640 14.859 19.100 1.00 38.62 197 HIS A N 1
ATOM 1607 C CA . HIS A 1 197 ? -12.853 15.069 17.662 1.00 38.62 197 HIS A CA 1
ATOM 1608 C C . HIS A 1 197 ? -11.575 14.763 16.872 1.00 38.62 197 HIS A C 1
ATOM 1610 O O . HIS A 1 197 ? -10.497 15.239 17.216 1.00 38.62 197 HIS A O 1
ATOM 1616 N N . HIS A 1 198 ? -11.692 13.974 15.801 1.00 42.78 198 HIS A N 1
ATOM 1617 C CA . HIS A 1 198 ? -10.603 13.755 14.851 1.00 42.78 198 HIS A CA 1
ATOM 1618 C C . HIS A 1 198 ? -10.928 14.409 13.508 1.00 42.78 198 HIS A C 1
ATOM 1620 O O . HIS A 1 198 ? -12.022 14.212 12.979 1.00 42.78 198 HIS A O 1
ATOM 1626 N N . ASP A 1 199 ? -9.944 15.136 12.973 1.00 45.12 199 ASP A N 1
ATOM 1627 C CA . ASP A 1 199 ? -9.983 15.772 11.658 1.00 45.12 199 ASP A CA 1
ATOM 1628 C C . ASP A 1 199 ? -10.343 14.783 10.541 1.00 45.12 199 ASP A C 1
ATOM 1630 O O . ASP A 1 199 ? -9.907 13.623 10.526 1.00 45.12 199 ASP A O 1
ATOM 1634 N N . ARG A 1 200 ? -11.205 15.260 9.635 1.00 51.59 200 ARG A N 1
ATOM 1635 C CA . ARG A 1 200 ? -12.010 14.447 8.709 1.00 51.59 200 ARG A CA 1
ATOM 1636 C C . ARG A 1 200 ? -11.280 13.988 7.446 1.00 51.59 200 ARG A C 1
ATOM 1638 O O . ARG A 1 200 ? -11.750 13.039 6.820 1.00 51.59 200 ARG A O 1
ATOM 1645 N N . GLU A 1 201 ? -10.140 14.573 7.090 1.00 57.84 201 GLU A N 1
ATOM 1646 C CA . GLU A 1 201 ? -9.398 14.192 5.881 1.00 57.84 201 GLU A CA 1
ATOM 1647 C C . GLU A 1 201 ? -8.114 13.439 6.223 1.00 57.84 201 GLU A C 1
ATOM 1649 O O . GLU A 1 201 ? -7.057 14.006 6.473 1.00 57.84 201 GLU A O 1
ATOM 1654 N N . ARG A 1 202 ? -8.220 12.107 6.240 1.00 74.88 202 ARG A N 1
ATOM 1655 C CA . ARG A 1 202 ? -7.079 11.208 6.472 1.00 74.88 202 ARG A CA 1
ATOM 1656 C C . ARG A 1 202 ? -6.412 10.727 5.194 1.00 74.88 202 ARG A C 1
ATOM 1658 O O . ARG A 1 202 ? -5.362 10.109 5.282 1.00 74.88 202 ARG A O 1
ATOM 1665 N N . MET A 1 203 ? -7.028 10.939 4.036 1.00 84.75 203 MET A N 1
ATOM 1666 C CA . MET A 1 203 ? -6.514 10.519 2.736 1.00 84.75 203 MET A CA 1
ATOM 1667 C C . MET A 1 203 ? -6.433 11.733 1.824 1.00 84.75 203 MET A C 1
ATOM 1669 O O . MET A 1 203 ? -7.469 12.297 1.487 1.00 84.75 203 MET A O 1
ATOM 1673 N N . ALA A 1 204 ? -5.219 12.124 1.444 1.00 89.38 204 ALA A N 1
ATOM 1674 C CA . ALA A 1 204 ? -4.981 13.343 0.680 1.00 89.38 204 ALA A CA 1
ATOM 1675 C C . ALA A 1 204 ? -3.950 13.129 -0.430 1.00 89.38 204 ALA A C 1
ATOM 1677 O O . ALA A 1 204 ? -3.100 12.238 -0.363 1.00 89.38 204 ALA A O 1
ATOM 1678 N N . GLU A 1 205 ? -4.037 13.957 -1.465 1.00 91.94 205 GLU A N 1
ATOM 1679 C CA . GLU A 1 205 ? -2.973 14.081 -2.454 1.00 91.94 205 GLU A CA 1
ATOM 1680 C C . GLU A 1 205 ? -1.850 14.952 -1.884 1.00 91.94 205 GLU A C 1
ATOM 1682 O O . GLU A 1 205 ? -2.102 15.909 -1.157 1.00 91.94 205 GLU A O 1
ATOM 1687 N N . MET A 1 206 ? -0.612 14.582 -2.187 1.00 93.06 206 MET A N 1
ATOM 1688 C CA . MET A 1 206 ? 0.588 15.283 -1.750 1.00 93.06 206 MET A CA 1
ATOM 1689 C C . MET A 1 206 ? 1.220 15.985 -2.943 1.00 93.06 206 MET A C 1
ATOM 1691 O O . MET A 1 206 ? 1.388 15.378 -4.005 1.00 93.06 206 MET A O 1
ATOM 1695 N N . ASP A 1 207 ? 1.555 17.257 -2.767 1.00 93.44 207 ASP A N 1
ATOM 1696 C CA . ASP A 1 207 ? 2.259 18.039 -3.776 1.00 93.44 207 ASP A CA 1
ATOM 1697 C C . ASP A 1 207 ? 3.764 17.714 -3.811 1.00 93.44 207 ASP A C 1
ATOM 1699 O O . ASP A 1 207 ? 4.276 16.875 -3.062 1.00 93.44 207 ASP A O 1
ATOM 1703 N N . ASP A 1 208 ? 4.464 18.334 -4.761 1.00 94.06 208 ASP A N 1
ATOM 1704 C CA . ASP A 1 208 ? 5.899 18.133 -4.964 1.00 94.06 208 ASP A CA 1
ATOM 1705 C C . ASP A 1 208 ? 6.724 18.721 -3.800 1.00 94.06 208 ASP A C 1
ATOM 1707 O O . ASP A 1 208 ? 7.719 18.124 -3.401 1.00 94.06 208 ASP A O 1
ATOM 1711 N N . GLU A 1 209 ? 6.297 19.834 -3.193 1.00 94.25 209 GLU A N 1
ATOM 1712 C CA . GLU A 1 209 ? 7.033 20.489 -2.098 1.00 94.25 209 GLU A CA 1
ATOM 1713 C C . GLU A 1 209 ? 7.005 19.663 -0.806 1.00 94.25 209 GLU A C 1
ATOM 1715 O O . GLU A 1 209 ? 8.043 19.429 -0.180 1.00 94.25 209 GLU A O 1
ATOM 1720 N N . ALA A 1 210 ? 5.830 19.160 -0.423 1.00 93.44 210 ALA A N 1
ATOM 1721 C CA . ALA A 1 210 ? 5.671 18.271 0.719 1.00 93.44 210 ALA A CA 1
ATOM 1722 C C . ALA A 1 210 ? 6.418 16.946 0.509 1.00 93.44 210 ALA A C 1
ATOM 1724 O O . ALA A 1 210 ? 6.982 16.393 1.459 1.00 93.44 210 ALA A O 1
ATOM 1725 N N . TRP A 1 211 ? 6.462 16.447 -0.732 1.00 94.44 211 TRP A N 1
ATOM 1726 C CA . TRP A 1 211 ? 7.247 15.263 -1.072 1.00 94.44 211 TRP A CA 1
ATOM 1727 C C . TRP A 1 211 ? 8.752 15.517 -0.948 1.00 94.44 211 TRP A C 1
ATOM 1729 O O . TRP A 1 211 ? 9.445 14.730 -0.305 1.00 94.44 211 TRP A O 1
ATOM 1739 N N . ASP A 1 212 ? 9.255 16.619 -1.506 1.00 93.38 212 ASP A N 1
ATOM 1740 C CA . ASP A 1 212 ? 10.667 17.016 -1.425 1.00 93.38 212 ASP A CA 1
ATOM 1741 C C . ASP A 1 212 ? 11.120 17.168 0.038 1.00 93.38 212 ASP A C 1
ATOM 1743 O O . ASP A 1 212 ? 12.168 16.643 0.442 1.00 93.38 212 ASP A O 1
ATOM 1747 N N . TRP A 1 213 ? 10.294 17.812 0.872 1.00 93.81 213 TRP A N 1
ATOM 1748 C CA . TRP A 1 213 ? 10.538 17.900 2.311 1.00 93.81 213 TRP A CA 1
ATOM 1749 C C . TRP A 1 213 ? 10.603 16.520 2.968 1.00 93.81 213 TRP A C 1
ATOM 1751 O O . TRP A 1 213 ? 11.516 16.259 3.750 1.00 93.81 213 TRP A O 1
ATOM 1761 N N . LEU A 1 214 ? 9.673 15.615 2.644 1.00 93.38 214 LEU A N 1
ATOM 1762 C CA . LEU A 1 214 ? 9.654 14.267 3.209 1.00 93.38 214 LEU A CA 1
ATOM 1763 C C . LEU A 1 214 ? 10.907 13.473 2.825 1.00 93.38 214 LEU A C 1
ATOM 1765 O O . LEU A 1 214 ? 11.481 12.800 3.678 1.00 93.38 214 LEU A O 1
ATOM 1769 N N . MET A 1 215 ? 11.350 13.554 1.571 1.00 92.69 215 MET A N 1
ATOM 1770 C CA . MET A 1 215 ? 12.556 12.856 1.113 1.00 92.69 215 MET A CA 1
ATOM 1771 C C . MET A 1 215 ? 13.800 13.353 1.847 1.00 92.69 215 MET A C 1
ATOM 1773 O O . MET A 1 215 ? 14.600 12.551 2.330 1.00 92.69 215 MET A O 1
ATOM 1777 N N . SER A 1 216 ? 13.890 14.670 2.036 1.00 91.75 216 SER A N 1
ATOM 1778 C CA . SER A 1 216 ? 14.941 15.317 2.828 1.00 91.75 216 SER A CA 1
ATOM 1779 C C . SER A 1 216 ? 14.843 14.934 4.309 1.00 91.75 216 SER A C 1
ATOM 1781 O O . SER A 1 216 ? 15.844 14.713 4.994 1.00 91.75 216 SER A O 1
ATOM 1783 N N . PHE A 1 217 ? 13.620 14.809 4.831 1.00 92.00 217 PHE A N 1
ATOM 1784 C CA . PHE A 1 217 ? 13.382 14.370 6.196 1.00 92.00 217 PHE A CA 1
ATOM 1785 C C . PHE A 1 217 ? 13.877 12.939 6.413 1.00 92.00 217 PHE A C 1
ATOM 1787 O O . PHE A 1 217 ? 14.564 12.719 7.410 1.00 92.00 217 PHE A O 1
ATOM 1794 N N . LEU A 1 218 ? 13.565 12.022 5.491 1.00 91.06 218 LEU A N 1
ATOM 1795 C CA . LEU A 1 218 ? 13.948 10.606 5.505 1.00 91.06 218 LEU A CA 1
ATOM 1796 C C . LEU A 1 218 ? 15.397 10.349 5.057 1.00 91.06 218 LEU A C 1
ATOM 1798 O O . LEU A 1 218 ? 15.881 9.236 5.224 1.00 91.06 218 LEU A O 1
ATOM 1802 N N . ASN A 1 219 ? 16.092 11.356 4.521 1.00 90.88 219 ASN A N 1
ATOM 1803 C CA . ASN A 1 219 ? 17.447 11.236 3.981 1.00 90.88 219 ASN A CA 1
ATOM 1804 C C . ASN A 1 219 ? 17.557 10.174 2.866 1.00 90.88 219 ASN A C 1
ATOM 1806 O O . ASN A 1 219 ? 18.416 9.286 2.892 1.00 90.88 219 ASN A O 1
ATOM 1810 N N . VAL A 1 220 ? 16.639 10.240 1.899 1.00 92.44 220 VAL A N 1
ATOM 1811 C CA . VAL A 1 220 ? 16.590 9.334 0.743 1.00 92.44 220 VAL A CA 1
ATOM 1812 C C . VAL A 1 220 ? 16.522 10.109 -0.568 1.00 92.44 220 VAL A C 1
ATOM 1814 O O . VAL A 1 220 ? 15.984 11.213 -0.628 1.00 92.44 220 VAL A O 1
ATOM 1817 N N . LYS A 1 221 ? 17.016 9.495 -1.645 1.00 93.19 221 LYS A N 1
ATOM 1818 C CA . LYS A 1 221 ? 16.978 10.056 -3.000 1.00 93.19 221 LYS A CA 1
ATOM 1819 C C . LYS A 1 221 ? 16.604 9.015 -4.043 1.00 93.19 221 LYS A C 1
ATOM 1821 O O . LYS A 1 221 ? 16.769 7.813 -3.830 1.00 93.19 221 LYS A O 1
ATOM 1826 N N . TRP A 1 222 ? 16.102 9.486 -5.181 1.00 93.38 222 TRP A N 1
ATOM 1827 C CA . TRP A 1 222 ? 15.785 8.627 -6.317 1.00 93.38 222 TRP A CA 1
ATOM 1828 C C . TRP A 1 222 ? 17.047 8.073 -6.970 1.00 93.38 222 TRP A C 1
ATOM 1830 O O . TRP A 1 222 ? 17.929 8.829 -7.370 1.00 93.38 222 TRP A O 1
ATOM 1840 N N . ASP A 1 223 ? 17.054 6.770 -7.208 1.00 93.75 223 ASP A N 1
ATOM 1841 C CA . ASP A 1 223 ? 18.063 6.082 -8.003 1.00 93.75 223 ASP A CA 1
ATOM 1842 C C . ASP A 1 223 ? 17.405 5.178 -9.054 1.00 93.75 223 ASP A C 1
ATOM 1844 O O . ASP A 1 223 ? 16.200 4.903 -9.002 1.00 93.75 223 ASP A O 1
ATOM 1848 N N . LYS A 1 224 ? 18.178 4.752 -10.052 1.00 91.44 224 LYS A N 1
ATOM 1849 C CA . LYS A 1 224 ? 17.721 3.817 -11.080 1.00 91.44 224 LYS A CA 1
ATOM 1850 C C . LYS A 1 224 ? 17.607 2.417 -10.483 1.00 91.44 224 LYS A C 1
ATOM 1852 O O . LYS A 1 224 ? 18.548 1.903 -9.887 1.00 91.44 224 LYS A O 1
ATOM 1857 N N . CYS A 1 225 ? 16.459 1.782 -10.692 1.00 85.88 225 CYS A N 1
ATOM 1858 C CA . CYS A 1 225 ? 16.261 0.395 -10.298 1.00 85.88 225 CYS A CA 1
ATOM 1859 C C . CYS A 1 225 ? 16.773 -0.542 -11.412 1.00 85.88 225 CYS A C 1
ATOM 1861 O O . CYS A 1 225 ? 16.399 -0.339 -12.572 1.00 85.88 225 CYS A O 1
ATOM 1863 N N . PRO A 1 226 ? 17.579 -1.579 -11.105 1.00 80.94 226 PRO A N 1
ATOM 1864 C CA . PRO A 1 226 ? 18.070 -2.536 -12.102 1.00 80.94 226 PRO A CA 1
ATOM 1865 C C . PRO A 1 226 ? 16.964 -3.264 -12.876 1.00 80.94 226 PRO A C 1
ATOM 1867 O O . PRO A 1 226 ? 17.151 -3.594 -14.042 1.00 80.94 226 PRO A O 1
ATOM 1870 N N . SER A 1 227 ? 15.797 -3.484 -12.259 1.00 78.00 227 SER A N 1
ATOM 1871 C CA . SER A 1 227 ? 14.623 -4.084 -12.912 1.00 78.00 227 SER A CA 1
ATOM 1872 C C . SER A 1 227 ? 13.754 -3.071 -13.676 1.00 78.00 227 SER A C 1
ATOM 1874 O O . SER A 1 227 ? 12.713 -3.437 -14.221 1.00 78.00 227 SER A O 1
ATOM 1876 N N . GLY A 1 228 ? 14.180 -1.805 -13.744 1.00 83.12 228 GLY A N 1
ATOM 1877 C CA . GLY A 1 228 ? 13.520 -0.724 -14.474 1.00 83.12 228 GLY A CA 1
ATOM 1878 C C . GLY A 1 228 ? 12.847 0.319 -13.576 1.00 83.12 228 GLY A C 1
ATOM 1879 O O . GLY A 1 228 ? 12.393 0.044 -12.466 1.00 83.12 228 GLY A O 1
ATOM 1880 N N . GLY A 1 229 ? 12.737 1.551 -14.082 1.00 86.62 229 GLY A N 1
ATOM 1881 C CA . GLY A 1 229 ? 12.178 2.706 -13.364 1.00 86.62 229 GLY A CA 1
ATOM 1882 C C . GLY A 1 229 ? 13.065 3.194 -12.213 1.00 86.62 229 GLY A C 1
ATOM 1883 O O . GLY A 1 229 ? 14.293 3.112 -12.309 1.00 86.62 229 GLY A O 1
ATOM 1884 N N . ARG A 1 230 ? 12.466 3.746 -11.149 1.00 91.81 230 ARG A N 1
ATOM 1885 C CA . ARG A 1 230 ? 13.211 4.331 -10.019 1.00 91.81 230 ARG A CA 1
ATOM 1886 C C . ARG A 1 230 ? 12.769 3.816 -8.653 1.00 91.81 230 ARG A C 1
ATOM 1888 O O . ARG A 1 230 ? 11.652 3.338 -8.479 1.00 91.81 230 ARG A O 1
ATOM 1895 N N . TRP A 1 231 ? 13.673 3.923 -7.688 1.00 94.06 231 TRP A N 1
ATOM 1896 C CA . TRP A 1 231 ? 13.451 3.581 -6.282 1.00 94.06 231 TRP A CA 1
ATOM 1897 C C . TRP A 1 231 ? 14.229 4.526 -5.363 1.00 94.06 231 TRP A C 1
ATOM 1899 O O . TRP A 1 231 ? 15.025 5.335 -5.842 1.00 94.06 231 TRP A O 1
ATOM 1909 N N . PHE A 1 232 ? 14.004 4.433 -4.057 1.00 93.75 232 PHE A N 1
ATOM 1910 C CA . PHE A 1 232 ? 14.759 5.184 -3.066 1.00 93.75 232 PHE A CA 1
ATOM 1911 C C . PHE A 1 232 ? 15.998 4.438 -2.595 1.00 93.75 232 PHE A C 1
ATOM 1913 O O . PHE A 1 232 ? 15.948 3.253 -2.262 1.00 93.75 232 PHE A O 1
ATOM 1920 N N . VAL A 1 233 ? 17.093 5.180 -2.493 1.00 91.44 233 VAL A N 1
ATOM 1921 C CA . VAL A 1 233 ? 18.313 4.780 -1.792 1.00 91.44 233 VAL A CA 1
ATOM 1922 C C . VAL A 1 233 ? 18.607 5.804 -0.705 1.00 91.44 233 VAL A C 1
ATOM 1924 O O . VAL A 1 233 ? 18.231 6.972 -0.832 1.00 91.44 233 VAL A O 1
ATOM 1927 N N . ARG A 1 234 ? 19.271 5.373 0.370 1.00 87.62 234 ARG A N 1
ATOM 1928 C CA . ARG A 1 234 ? 19.751 6.300 1.399 1.00 87.62 234 ARG A CA 1
ATOM 1929 C C . ARG A 1 234 ? 20.743 7.268 0.780 1.00 87.62 234 ARG A C 1
ATOM 1931 O O . ARG A 1 234 ? 21.635 6.843 0.040 1.00 87.62 234 ARG A O 1
ATOM 1938 N N . ASP A 1 235 ? 20.599 8.543 1.108 1.00 84.25 235 ASP A N 1
ATOM 1939 C CA . ASP A 1 235 ? 21.636 9.510 0.797 1.00 84.25 235 ASP A CA 1
ATOM 1940 C C . ASP A 1 235 ? 22.789 9.281 1.780 1.00 84.25 235 ASP A C 1
ATOM 1942 O O . ASP A 1 235 ? 22.670 9.553 2.978 1.00 84.25 235 ASP A O 1
ATOM 1946 N N . LYS A 1 236 ? 23.855 8.625 1.305 1.00 61.53 236 LYS A N 1
ATOM 1947 C CA . LYS A 1 236 ? 25.056 8.398 2.110 1.00 61.53 236 LYS A CA 1
ATOM 1948 C C . LYS A 1 236 ? 25.762 9.749 2.292 1.00 61.53 236 LYS A C 1
ATOM 1950 O O . LYS A 1 236 ? 26.220 10.323 1.312 1.00 61.53 236 LYS A O 1
ATOM 1955 N N . ASP A 1 237 ? 25.810 10.179 3.551 1.00 47.38 237 ASP A N 1
ATOM 1956 C CA . ASP A 1 237 ? 26.659 11.220 4.147 1.00 47.38 237 ASP A CA 1
ATOM 1957 C C . ASP A 1 237 ? 26.353 12.707 3.908 1.00 47.38 237 ASP A C 1
ATOM 1959 O O . ASP A 1 237 ? 26.940 13.369 3.062 1.00 47.38 237 ASP A O 1
ATOM 1963 N N . GLU A 1 238 ? 25.583 13.268 4.851 1.00 44.19 238 GLU A N 1
ATOM 1964 C CA . GLU A 1 238 ? 25.996 14.478 5.598 1.00 44.19 238 GLU A CA 1
ATOM 1965 C C . GLU A 1 238 ? 26.091 14.237 7.129 1.00 44.19 238 GLU A C 1
ATOM 1967 O O . GLU A 1 238 ? 26.483 15.124 7.889 1.00 44.19 238 GLU A O 1
ATOM 1972 N N . LEU A 1 239 ? 25.730 13.045 7.636 1.00 42.72 239 LEU A N 1
ATOM 1973 C CA . LEU A 1 239 ? 25.630 12.804 9.086 1.00 42.72 239 LEU A CA 1
ATOM 1974 C C . LEU A 1 239 ? 26.849 12.130 9.729 1.00 42.72 239 LEU A C 1
ATOM 1976 O O . LEU A 1 239 ? 27.010 12.265 10.942 1.00 42.72 239 LEU A O 1
ATOM 1980 N N . GLU A 1 240 ? 27.716 11.451 8.975 1.00 40.59 240 GLU A N 1
ATOM 1981 C CA . GLU A 1 240 ? 28.946 10.892 9.559 1.00 40.59 240 GLU A CA 1
ATOM 1982 C C . GLU A 1 240 ? 30.019 11.964 9.808 1.00 40.59 240 GLU A C 1
ATOM 1984 O O . GLU A 1 240 ? 30.830 11.817 10.720 1.00 40.59 240 GLU A O 1
ATOM 1989 N N . THR A 1 241 ? 29.952 13.110 9.126 1.00 38.03 241 THR A N 1
ATOM 1990 C CA . THR A 1 241 ? 30.810 14.270 9.411 1.00 38.03 241 THR A CA 1
ATOM 1991 C C . THR A 1 241 ? 30.371 15.030 10.666 1.00 38.03 241 THR A C 1
ATOM 1993 O O . THR A 1 241 ? 31.210 15.358 11.497 1.00 38.03 241 THR A O 1
ATOM 1996 N N . SER A 1 242 ? 29.070 15.243 10.901 1.00 42.50 242 SER A N 1
ATOM 1997 C CA . SER A 1 242 ? 28.637 16.071 12.047 1.00 42.50 242 SER A CA 1
ATOM 1998 C C . SER A 1 242 ? 28.711 15.374 13.413 1.00 42.50 242 SER A C 1
ATOM 2000 O O . SER A 1 242 ? 28.896 16.044 14.430 1.00 42.50 242 SER A O 1
ATOM 2002 N N . VAL A 1 243 ? 28.603 14.041 13.477 1.00 44.00 243 VAL A N 1
ATOM 2003 C CA . VAL A 1 243 ? 28.723 13.300 14.750 1.00 44.00 243 VAL A CA 1
ATOM 2004 C C . VAL A 1 243 ? 30.190 13.045 15.122 1.00 44.00 243 VAL A C 1
ATOM 2006 O O . VAL A 1 243 ? 30.525 13.099 16.308 1.00 44.00 243 VAL A O 1
ATOM 2009 N N . ASN A 1 244 ? 31.082 12.866 14.140 1.00 42.34 244 ASN A N 1
ATOM 2010 C CA . ASN A 1 244 ? 32.522 12.783 14.402 1.00 42.34 244 ASN A CA 1
ATOM 2011 C C . ASN A 1 244 ? 33.127 14.152 14.739 1.00 42.34 244 ASN A C 1
ATOM 2013 O O . ASN A 1 244 ? 33.876 14.242 15.707 1.00 42.34 244 ASN A O 1
ATOM 2017 N N . GLU A 1 245 ? 32.716 15.239 14.079 1.00 45.06 245 GLU A N 1
ATOM 2018 C CA . GLU A 1 245 ? 33.202 16.584 14.427 1.00 45.06 245 GLU A CA 1
ATOM 2019 C C . GLU A 1 245 ? 32.727 17.057 15.812 1.00 45.06 245 GLU A C 1
ATOM 2021 O O . GLU A 1 245 ? 33.428 17.823 16.478 1.00 45.06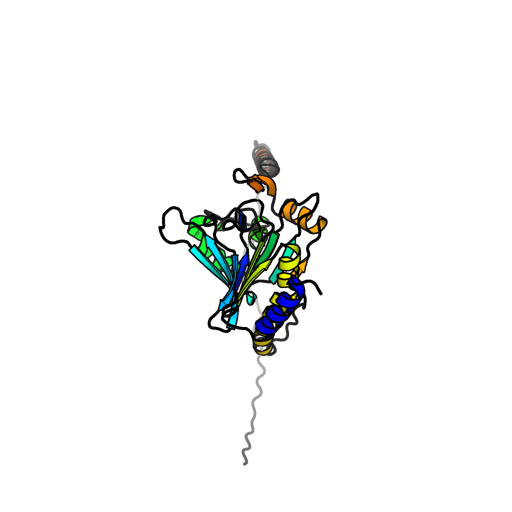 245 GLU A O 1
ATOM 2026 N N . HIS A 1 246 ? 31.568 16.600 16.303 1.00 41.50 246 HIS A N 1
ATOM 2027 C CA . HIS A 1 246 ? 31.132 16.939 17.663 1.00 41.50 246 HIS A CA 1
ATOM 2028 C C . HIS A 1 246 ? 31.850 16.109 18.739 1.00 41.50 246 HIS A C 1
ATOM 2030 O O . HIS A 1 246 ? 32.163 16.643 19.804 1.00 41.50 246 HIS A O 1
ATOM 2036 N N . ASN A 1 247 ? 32.173 14.841 18.462 1.00 44.34 247 ASN A N 1
ATOM 2037 C CA . ASN A 1 247 ? 32.929 13.998 19.391 1.00 44.34 247 ASN A CA 1
ATOM 2038 C C . ASN A 1 247 ? 34.426 14.336 19.421 1.00 44.34 247 ASN A C 1
ATOM 2040 O O . ASN A 1 247 ? 35.002 14.348 20.507 1.00 44.34 247 ASN A O 1
ATOM 2044 N N . GLU A 1 248 ? 35.044 14.698 18.295 1.00 47.31 248 GLU A N 1
ATOM 2045 C CA . GLU A 1 248 ? 36.435 15.169 18.279 1.00 47.31 248 GLU A CA 1
ATOM 2046 C C . GLU A 1 248 ? 36.575 16.527 18.982 1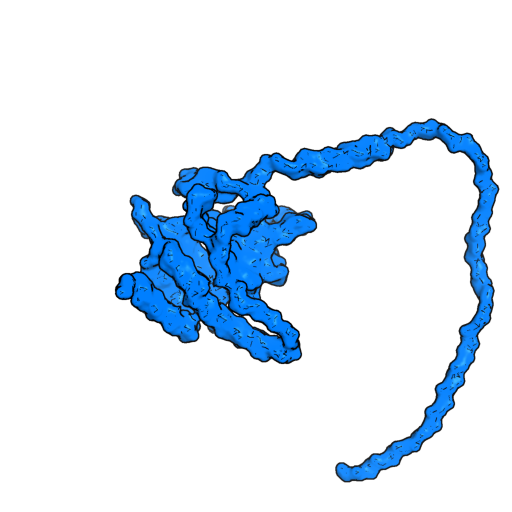.00 47.31 248 GLU A C 1
ATOM 2048 O O . GLU A 1 248 ? 37.479 16.707 19.793 1.00 47.31 248 GLU A O 1
ATOM 2053 N N . ASN A 1 249 ? 35.617 17.450 18.827 1.00 46.78 249 ASN A N 1
ATOM 2054 C CA . ASN A 1 249 ? 35.638 18.719 19.569 1.00 46.78 249 ASN A CA 1
ATOM 2055 C C . ASN A 1 249 ? 35.330 18.574 21.075 1.00 46.78 249 ASN A C 1
ATOM 2057 O O . ASN A 1 249 ? 35.729 19.430 21.872 1.00 46.78 249 ASN A O 1
ATOM 2061 N N . LEU A 1 250 ? 34.645 17.504 21.495 1.00 46.59 250 LEU A N 1
ATOM 2062 C CA . LEU A 1 250 ? 34.433 17.168 22.911 1.00 46.59 250 LEU A CA 1
ATOM 2063 C C . LEU A 1 250 ? 35.609 16.386 23.520 1.00 46.59 250 LEU A C 1
ATOM 2065 O O . LEU A 1 250 ? 35.862 16.531 24.717 1.00 46.59 250 LEU A O 1
ATOM 2069 N N . ALA A 1 251 ? 36.345 15.611 22.720 1.00 48.31 251 ALA A N 1
ATOM 2070 C CA . ALA A 1 251 ? 37.571 14.930 23.139 1.00 48.31 251 ALA A CA 1
ATOM 2071 C C . ALA A 1 251 ? 38.748 15.915 23.261 1.00 48.31 251 ALA A C 1
ATOM 2073 O O . ALA A 1 251 ? 39.428 15.929 24.285 1.00 48.31 251 ALA A O 1
ATOM 2074 N N . ILE A 1 252 ? 38.896 16.847 22.314 1.00 46.91 252 ILE A N 1
ATOM 2075 C CA . ILE A 1 252 ? 39.949 17.879 22.343 1.00 46.91 252 ILE A CA 1
ATOM 2076 C C . ILE A 1 252 ? 39.732 18.881 23.495 1.00 46.91 252 ILE A C 1
ATOM 2078 O O . ILE A 1 252 ? 40.691 19.389 24.072 1.00 46.91 252 ILE A O 1
ATOM 2082 N N . LYS A 1 253 ? 38.483 19.115 23.928 1.00 43.53 253 LYS A N 1
ATOM 2083 C CA . LYS A 1 253 ? 38.189 19.918 25.135 1.00 43.53 253 LYS A CA 1
ATOM 2084 C C . LYS A 1 253 ? 38.371 19.170 26.460 1.00 43.53 253 LYS A C 1
ATOM 2086 O O . LYS A 1 253 ? 38.315 19.810 27.508 1.00 43.53 253 LYS A O 1
ATOM 2091 N N . ARG A 1 254 ? 38.581 17.849 26.445 1.00 42.56 254 ARG A N 1
ATOM 2092 C CA . ARG A 1 254 ? 38.812 17.035 27.653 1.00 42.56 254 ARG A CA 1
ATOM 2093 C C . ARG A 1 254 ? 40.279 16.663 27.885 1.00 42.56 254 ARG A C 1
ATOM 2095 O O . ARG A 1 254 ? 40.591 16.221 28.984 1.00 42.56 254 ARG A O 1
ATOM 2102 N N . GLU A 1 255 ? 41.170 16.917 26.927 1.00 39.47 255 GLU A N 1
ATOM 2103 C CA . GLU A 1 255 ? 42.616 16.658 27.064 1.00 39.47 255 GLU A CA 1
ATOM 2104 C C . GLU A 1 255 ? 43.472 17.908 27.343 1.00 39.47 255 GLU A C 1
ATOM 2106 O O . GLU A 1 255 ? 44.688 17.811 27.494 1.00 39.47 255 GLU A O 1
ATOM 2111 N N . ALA A 1 256 ? 42.862 19.082 27.529 1.00 34.53 256 ALA A N 1
ATOM 2112 C CA . ALA A 1 256 ? 43.557 20.264 28.039 1.00 34.53 256 ALA A CA 1
ATOM 2113 C C . ALA A 1 256 ? 43.467 20.338 29.576 1.00 34.53 256 ALA A C 1
ATOM 2115 O O . ALA A 1 256 ? 42.701 21.118 30.138 1.00 34.53 256 ALA A O 1
ATOM 2116 N N . SER A 1 257 ? 44.249 19.499 30.257 1.00 30.92 257 SER A N 1
ATOM 2117 C CA . SER A 1 257 ? 44.628 19.705 31.659 1.00 30.92 257 SER A CA 1
ATOM 2118 C C . SER A 1 257 ? 45.981 19.053 31.945 1.00 30.92 257 SER A C 1
ATOM 2120 O O . SER A 1 257 ? 46.054 17.843 32.167 1.00 30.92 257 SER A O 1
ATOM 2122 N N . PRO A 1 258 ? 47.051 19.857 32.003 1.00 32.91 258 PRO A N 1
ATOM 2123 C CA . PRO A 1 258 ? 48.141 19.642 32.927 1.00 32.91 258 PRO A CA 1
ATOM 2124 C C . PRO A 1 258 ? 48.062 20.688 34.042 1.00 32.91 258 PRO A C 1
ATOM 2126 O O . PRO A 1 258 ? 48.057 21.895 33.813 1.00 32.91 258 PRO A O 1
ATOM 2129 N N . GLN A 1 259 ? 47.954 20.145 35.247 1.00 29.81 259 GLN A N 1
ATOM 2130 C CA . GLN A 1 259 ? 48.290 20.705 36.551 1.00 29.81 259 GLN A CA 1
ATOM 2131 C C . GLN A 1 259 ? 49.251 21.905 36.510 1.00 29.81 259 GLN A C 1
ATOM 2133 O O . GLN A 1 259 ? 50.344 21.785 35.973 1.00 29.81 259 GLN A O 1
ATOM 2138 N N . ASP A 1 260 ? 48.849 23.020 37.122 1.00 30.56 260 ASP A N 1
ATOM 2139 C CA . ASP A 1 260 ? 49.600 23.683 38.199 1.00 30.56 260 ASP A CA 1
ATOM 2140 C C . ASP A 1 260 ? 48.866 24.960 38.633 1.00 30.56 260 ASP A C 1
ATOM 2142 O O . ASP A 1 260 ? 48.929 25.991 37.978 1.00 30.56 260 ASP A O 1
ATOM 2146 N N . ASP A 1 261 ? 48.125 24.862 39.738 1.00 31.91 261 ASP A N 1
ATOM 2147 C CA . ASP A 1 261 ? 48.159 25.889 40.785 1.00 31.91 261 ASP A CA 1
ATOM 2148 C C . ASP A 1 261 ? 47.524 25.320 42.062 1.00 31.91 261 ASP A C 1
ATOM 2150 O O . ASP A 1 261 ? 46.336 25.440 42.374 1.00 31.91 261 ASP A O 1
ATOM 2154 N N . LEU A 1 262 ? 48.377 24.619 42.806 1.00 29.25 262 LEU A N 1
ATOM 2155 C CA . LEU A 1 262 ? 48.248 24.455 44.243 1.00 29.25 262 LEU A CA 1
ATOM 2156 C C . LEU A 1 262 ? 48.452 25.833 44.885 1.00 29.25 262 LEU A C 1
ATOM 2158 O O . LEU A 1 262 ? 49.501 26.424 44.668 1.00 29.25 262 LEU A O 1
ATOM 2162 N N . LEU A 1 263 ? 47.511 26.302 45.717 1.00 34.81 263 LEU A N 1
ATOM 2163 C CA . LEU A 1 263 ? 47.785 26.817 47.072 1.00 34.81 263 LEU A CA 1
ATOM 2164 C C . LEU A 1 263 ? 46.514 27.332 47.791 1.00 34.81 263 LEU A C 1
ATOM 2166 O O . LEU A 1 263 ? 45.897 28.323 47.424 1.00 34.81 263 LEU A O 1
ATOM 2170 N N . ALA A 1 264 ? 46.249 26.679 48.928 1.00 33.41 264 ALA A N 1
ATOM 2171 C CA . ALA A 1 264 ? 45.773 27.245 50.195 1.00 33.41 264 ALA A CA 1
ATOM 2172 C C . ALA A 1 264 ? 44.317 27.761 50.331 1.00 33.41 264 ALA A C 1
ATOM 2174 O O . ALA A 1 264 ? 44.029 28.940 50.147 1.00 33.41 264 ALA A O 1
ATOM 2175 N N . LYS A 1 265 ? 43.448 26.928 50.933 1.00 37.47 265 LYS A N 1
ATOM 2176 C CA . LYS A 1 265 ? 43.063 26.997 52.372 1.00 37.47 265 LYS A CA 1
ATOM 2177 C C . LYS A 1 265 ? 41.950 25.974 52.703 1.00 37.47 265 LYS A C 1
ATOM 2179 O O . LYS A 1 265 ? 40.981 25.893 51.954 1.00 37.47 265 LYS A O 1
ATOM 2184 N N . PRO A 1 266 ? 42.026 25.229 53.825 1.00 35.25 266 PRO A N 1
ATOM 2185 C CA . PRO A 1 266 ? 40.944 24.356 54.282 1.00 35.25 266 PRO A CA 1
ATOM 2186 C C . PRO A 1 266 ? 40.066 25.056 55.334 1.00 35.25 266 PRO A C 1
ATOM 2188 O O . PRO A 1 266 ? 40.604 25.801 56.149 1.00 35.25 266 PRO A O 1
ATOM 2191 N N . MET A 1 267 ? 38.753 24.772 55.329 1.00 33.59 267 MET A N 1
ATOM 2192 C CA . MET A 1 267 ? 37.727 24.926 56.399 1.00 33.59 267 MET A CA 1
ATOM 2193 C C . MET A 1 267 ? 36.389 25.354 55.762 1.00 33.59 267 MET A C 1
ATOM 2195 O O . MET A 1 267 ? 36.380 26.264 54.950 1.00 33.59 267 MET A O 1
ATOM 2199 N N . LYS A 1 268 ? 35.207 24.797 56.052 1.00 36.50 268 LYS A N 1
ATOM 2200 C CA . LYS A 1 268 ? 34.669 24.120 57.243 1.00 36.50 268 LYS A CA 1
ATOM 2201 C C . LYS A 1 268 ? 33.598 23.104 56.815 1.00 36.50 268 LYS A C 1
ATOM 2203 O O . LYS A 1 268 ? 32.826 23.365 55.899 1.00 36.50 268 LYS A O 1
ATOM 2208 N N . GLN A 1 269 ? 33.514 21.999 57.556 1.00 30.73 269 GLN A N 1
ATOM 2209 C CA . GLN A 1 269 ? 32.333 21.136 57.627 1.00 30.73 269 GLN A CA 1
ATOM 2210 C C . GLN A 1 269 ? 31.092 21.973 57.964 1.00 30.73 269 GLN A C 1
ATOM 2212 O O . GLN A 1 269 ? 31.074 22.648 58.996 1.00 30.73 269 GLN A O 1
ATOM 2217 N N . ILE A 1 270 ? 30.044 21.884 57.146 1.00 36.78 270 ILE A N 1
ATOM 2218 C CA . ILE A 1 270 ? 28.695 22.218 57.601 1.00 36.78 270 ILE A CA 1
ATOM 2219 C C . ILE A 1 270 ? 28.084 20.925 58.127 1.00 36.78 270 ILE A C 1
ATOM 2221 O O . ILE A 1 270 ? 27.870 19.959 57.398 1.00 36.78 270 ILE A O 1
ATOM 2225 N N . LYS A 1 271 ? 27.905 20.929 59.446 1.00 34.84 271 LYS A N 1
ATOM 2226 C CA . LYS A 1 271 ? 27.179 19.943 60.232 1.00 34.84 271 LYS A CA 1
ATOM 2227 C C . LYS A 1 271 ? 25.710 19.937 59.809 1.00 34.84 271 LYS A C 1
ATOM 2229 O O . LYS A 1 271 ? 25.096 20.997 59.719 1.00 34.84 271 LYS A O 1
ATOM 2234 N N . TYR A 1 272 ? 25.155 18.742 59.652 1.00 30.69 272 TYR A N 1
ATOM 2235 C CA . TYR A 1 272 ? 23.738 18.506 59.895 1.00 30.69 272 TYR A CA 1
ATOM 2236 C C . TYR A 1 272 ? 23.486 18.694 61.398 1.00 30.69 272 TYR A C 1
ATOM 2238 O O . TYR A 1 272 ? 24.199 18.104 62.212 1.00 30.69 272 TYR A O 1
ATOM 2246 N N . SER A 1 273 ? 22.517 19.530 61.767 1.00 39.09 273 SER A N 1
ATOM 2247 C CA . SER A 1 273 ? 21.929 19.523 63.106 1.00 39.09 273 SER A CA 1
ATOM 2248 C C . SER A 1 273 ? 20.421 19.369 62.995 1.00 39.09 273 SER A C 1
ATOM 2250 O O . SER A 1 273 ? 19.764 20.152 62.307 1.00 39.09 273 SER A O 1
ATOM 2252 N N . ASP A 1 274 ? 19.922 18.360 63.697 1.00 32.66 274 ASP A N 1
ATOM 2253 C CA . ASP A 1 274 ? 18.524 18.146 64.041 1.00 32.66 274 ASP A CA 1
ATOM 2254 C C . ASP A 1 274 ? 18.015 19.172 65.065 1.00 32.66 274 ASP A C 1
ATOM 2256 O O . ASP A 1 274 ? 18.807 19.801 65.772 1.00 32.66 274 ASP A O 1
ATOM 2260 N N . SER A 1 275 ? 16.679 19.202 65.192 1.00 35.88 275 SER A N 1
ATOM 2261 C CA . SER A 1 275 ? 15.818 19.840 66.213 1.00 35.88 275 SER A CA 1
ATOM 2262 C C . SER A 1 275 ? 15.686 21.378 66.116 1.00 35.88 275 SER A C 1
ATOM 2264 O O . SER A 1 275 ? 16.675 22.085 65.993 1.00 35.88 275 SER A O 1
ATOM 2266 N N . ASP A 1 276 ? 14.490 21.987 66.107 1.00 34.31 276 ASP A N 1
ATOM 2267 C CA . ASP A 1 276 ? 13.372 21.691 67.007 1.00 34.31 276 ASP A CA 1
ATOM 2268 C C . ASP A 1 276 ? 12.011 22.328 66.601 1.00 34.31 276 ASP A C 1
ATOM 2270 O O . ASP A 1 276 ? 11.959 23.423 66.044 1.00 34.31 276 ASP A O 1
ATOM 2274 N N . VAL A 1 277 ? 10.933 21.645 67.023 1.00 35.78 277 VAL A N 1
ATOM 2275 C CA . VAL A 1 277 ? 9.601 22.148 67.453 1.00 35.78 277 VAL A CA 1
ATOM 2276 C C . VAL A 1 277 ? 8.553 22.591 66.410 1.00 35.78 277 VAL A C 1
ATOM 2278 O O . VAL A 1 277 ? 8.583 23.691 65.865 1.00 35.78 277 VAL A O 1
ATOM 2281 N N . GLY A 1 278 ? 7.497 21.766 66.288 1.00 30.50 278 GLY A N 1
ATOM 2282 C CA . GLY A 1 278 ? 6.185 22.174 65.765 1.00 30.50 278 GLY A CA 1
ATOM 2283 C C . GLY A 1 278 ? 5.205 21.040 65.408 1.00 30.50 278 GLY A C 1
ATOM 2284 O O . GLY A 1 278 ? 4.762 20.979 64.267 1.00 30.50 278 GLY A O 1
ATOM 2285 N N . SER A 1 279 ? 4.853 20.155 66.352 1.00 35.91 279 SER A N 1
ATOM 2286 C CA . SER A 1 279 ? 3.691 19.233 66.249 1.00 35.91 279 SER A CA 1
ATOM 2287 C C . SER A 1 279 ? 2.492 19.780 67.068 1.00 35.91 279 SER A C 1
ATOM 2289 O O . SER A 1 279 ? 2.637 20.808 67.727 1.00 35.91 279 SER A O 1
ATOM 2291 N N . PRO A 1 280 ? 1.307 19.137 67.073 1.00 44.81 280 PRO A N 1
ATOM 2292 C CA . PRO A 1 280 ? 0.156 19.439 66.220 1.00 44.81 280 PRO A CA 1
ATOM 2293 C C . PRO A 1 280 ? -1.061 19.904 67.050 1.00 44.81 280 PRO A C 1
ATOM 2295 O O . PRO A 1 280 ? -1.076 19.757 68.267 1.00 44.81 280 PRO A O 1
ATOM 2298 N N . ASN A 1 281 ? -2.130 20.392 66.412 1.00 36.69 281 ASN A N 1
ATOM 2299 C CA . ASN A 1 281 ? -3.434 20.423 67.080 1.00 36.69 281 ASN A CA 1
ATOM 2300 C C . ASN A 1 281 ? -4.584 20.041 66.149 1.00 36.69 281 ASN A C 1
ATOM 2302 O O . ASN A 1 281 ? -4.847 20.663 65.122 1.00 36.69 281 ASN A O 1
ATOM 2306 N N . SER A 1 282 ? -5.246 18.979 66.581 1.00 34.50 282 SER A N 1
ATOM 2307 C CA . SER A 1 282 ? -6.523 18.427 66.170 1.00 34.50 282 SER A CA 1
ATOM 2308 C C . SER A 1 282 ? -7.667 19.351 66.596 1.00 34.50 282 SER A C 1
ATOM 2310 O O . SER A 1 282 ? -7.663 19.865 67.712 1.00 34.50 282 SER A O 1
ATOM 2312 N N . ILE A 1 283 ? -8.706 19.463 65.767 1.00 36.06 283 ILE A N 1
ATOM 2313 C CA . ILE A 1 283 ? -10.063 19.756 66.240 1.00 36.06 283 ILE A CA 1
ATOM 2314 C C . ILE A 1 283 ? -10.980 18.688 65.650 1.00 36.06 283 ILE A C 1
ATOM 2316 O O . ILE A 1 283 ? -11.246 18.650 64.452 1.00 36.06 283 ILE A O 1
ATOM 2320 N N . SER A 1 284 ? -11.430 17.801 66.529 1.00 36.38 284 SER A N 1
ATOM 2321 C CA . SER A 1 284 ? -12.597 16.944 66.374 1.00 36.38 284 SER A CA 1
ATOM 2322 C C . SER A 1 284 ? -13.854 17.712 66.783 1.00 36.38 284 SER A C 1
ATOM 2324 O O . SER A 1 284 ? -13.855 18.391 67.809 1.00 36.38 284 SER A O 1
ATOM 2326 N N . SER A 1 285 ? -14.948 17.540 66.048 1.00 44.38 285 SER A N 1
ATOM 2327 C CA . SER A 1 285 ? -16.301 17.600 66.613 1.00 44.38 285 SER A CA 1
ATOM 2328 C C . SER A 1 285 ? -17.171 16.547 65.928 1.00 44.38 285 SER A C 1
ATOM 2330 O O . SER A 1 285 ? -17.462 16.622 64.738 1.00 44.38 285 SER A O 1
ATOM 2332 N N . GLU A 1 286 ? -17.534 15.531 66.707 1.00 37.31 286 GLU A N 1
ATOM 2333 C CA . GLU A 1 286 ? -18.648 14.621 66.458 1.00 37.31 286 GLU A CA 1
ATOM 2334 C C . GLU A 1 286 ? -19.978 15.348 66.715 1.00 37.31 286 GLU A C 1
ATOM 2336 O O . GLU A 1 286 ? -20.067 16.158 67.638 1.00 37.31 286 GLU A O 1
ATOM 2341 N N . SER A 1 287 ? -21.031 15.024 65.958 1.00 39.31 287 SER A N 1
ATOM 2342 C CA . SER A 1 287 ? -22.307 14.511 66.503 1.00 39.31 287 SER A CA 1
ATOM 2343 C C . SER A 1 287 ? -23.409 14.395 65.430 1.00 39.31 287 SER A C 1
ATOM 2345 O O . SER A 1 287 ? -23.853 15.369 64.839 1.00 39.31 287 SER A O 1
ATOM 2347 N N . SER A 1 288 ? -23.840 13.146 65.220 1.00 38.72 288 SER A N 1
ATOM 2348 C CA . SER A 1 288 ? -25.235 12.672 65.258 1.00 38.72 288 SER A CA 1
ATOM 2349 C C . SER A 1 288 ? -26.325 13.335 64.394 1.00 38.72 288 SER A C 1
ATOM 2351 O O . SER A 1 288 ? -26.819 14.405 64.722 1.00 38.72 288 SER A O 1
ATOM 2353 N N . ALA A 1 289 ? -26.873 12.580 63.429 1.00 39.62 289 ALA A N 1
ATOM 2354 C CA . ALA A 1 289 ? -28.206 11.955 63.559 1.00 39.62 289 ALA A CA 1
ATOM 2355 C C . ALA A 1 289 ? -28.627 11.194 62.281 1.00 39.62 289 ALA A C 1
ATOM 2357 O O . ALA A 1 289 ? -28.642 11.734 61.179 1.00 39.62 289 ALA A O 1
ATOM 2358 N N . SER A 1 290 ? -29.021 9.930 62.467 1.00 35.88 290 SER A N 1
ATOM 2359 C CA . SER A 1 290 ? -29.841 9.136 61.541 1.00 35.88 290 SER A CA 1
ATOM 2360 C C . SER A 1 290 ? -31.306 9.570 61.599 1.00 35.88 290 SER A C 1
ATOM 2362 O O . SER A 1 290 ? -31.807 9.734 62.706 1.00 35.88 290 SER A O 1
ATOM 2364 N N . ILE A 1 291 ? -32.015 9.584 60.460 1.00 44.66 291 ILE A N 1
ATOM 2365 C CA . ILE A 1 291 ? -33.446 9.225 60.370 1.00 44.66 291 ILE A CA 1
ATOM 2366 C C . ILE A 1 291 ? -33.694 8.457 59.055 1.00 44.66 291 ILE A C 1
ATOM 2368 O O . ILE A 1 291 ? -33.438 8.962 57.966 1.00 44.66 291 ILE A O 1
ATOM 2372 N N . MET A 1 292 ? -34.211 7.230 59.191 1.00 37.31 292 MET A N 1
ATOM 2373 C CA . MET A 1 292 ? -34.897 6.432 58.165 1.00 37.31 292 MET A CA 1
ATOM 2374 C C . MET A 1 292 ? -36.370 6.858 58.040 1.00 37.31 292 MET A C 1
ATOM 2376 O O . MET A 1 292 ? -36.990 7.185 59.048 1.00 37.31 292 MET A O 1
ATOM 2380 N N . THR A 1 293 ? -36.936 6.757 56.833 1.00 48.25 293 THR A N 1
ATOM 2381 C CA . THR A 1 293 ? -38.315 6.346 56.433 1.00 48.25 293 THR A CA 1
ATOM 2382 C C . THR A 1 293 ? -38.474 6.798 54.970 1.00 48.25 293 THR A C 1
ATOM 2384 O O . THR A 1 293 ? -38.105 7.921 54.658 1.00 48.25 293 THR A O 1
ATOM 2387 N N . ARG A 1 294 ? -38.915 6.032 53.971 1.00 56.69 294 ARG A N 1
ATOM 2388 C CA . ARG A 1 294 ? -39.701 4.803 53.804 1.00 56.69 294 ARG A CA 1
ATOM 2389 C C . ARG A 1 294 ? -39.155 4.038 52.595 1.00 56.69 294 ARG A C 1
ATOM 2391 O O . ARG A 1 294 ? -38.585 4.712 51.709 1.00 56.69 294 ARG A O 1
#

Organism: Caenorhabditis elegans (NCBI:txid6239)

pLDDT: mean 75.08, std 21.44, range [29.25, 96.69]

Solvent-accessible surface area (backbone atoms only — not comparable to full-atom values): 17516 Å² total; per-residue (Å²): 133,59,72,69,57,58,52,45,53,56,49,39,55,42,35,70,68,56,42,67,57,38,34,40,34,31,25,53,74,44,39,24,47,32,67,42,75,50,58,61,33,83,90,40,50,38,33,41,30,38,44,100,81,68,39,52,25,43,30,46,45,28,52,42,98,94,44,96,63,61,48,76,47,71,48,46,52,92,43,42,65,35,36,38,35,33,67,60,45,99,89,37,85,56,32,34,41,36,35,36,38,32,69,77,42,38,55,52,48,49,65,73,41,39,91,81,54,63,76,59,86,75,50,58,72,72,58,46,61,34,46,32,34,40,37,33,38,45,34,53,47,81,90,52,72,84,91,53,73,33,32,28,39,39,35,43,80,95,45,76,47,77,29,38,51,80,54,41,51,49,41,55,58,54,35,49,48,56,43,46,46,58,50,45,48,64,49,41,65,69,36,62,87,55,91,71,92,73,85,87,80,41,54,45,80,48,57,70,67,65,46,53,50,47,32,63,72,41,41,39,41,84,41,80,34,96,93,59,68,70,43,79,42,67,60,84,73,77,61,68,60,58,57,50,56,53,49,52,58,51,49,62,68,67,69,76,73,79,91,84,82,90,80,90,87,91,86,77,88,82,75,89,77,83,88,84,91,86,84,87,84,87,85,86,81,89,80,89,85,89,84,90,86,131

Secondary structure (DSSP, 8-state):
--HHHHHHHHHHHHHHTT-TT-EEEEEEEEEEETTEEE-BPTTPPEEEEE-TTS-EEEEEEE--TT-SS-EEEEEEGGGEEEEEEE---SS--S-EEEEEE-HHHHHHHHHHHHHHH-SGGG--HHHHHHTTEEEEEEE--TTSPSS----EEEEETTEEEEE-HHHHHHIIIIIHHHHHHHHHHHHHHHHTTS-----S--EEE--HHHHHHHHHHHTEEEEE-TTSSEEEEE---SHHHHHHHHHHHHHHTTS---------------------------------------

Sequence (294 aa):
MQRHERIRFFITEQCRNLDPTYRNYMYPKQILLGDVPLPLLPNSSLTFRVNSAEKICFRIRLSIDDSQEPLNIGIPLSQVESVSIKDHSAKHPEPALLFLLKKGALERFIQVCNPLLGELHTYHGRKRKMLTYLTVILGMDPHLEQPNPVYCRVSLMANKFTFPFGTAKKILLKDLPIMWQEVLDKQYDRRLKTGIHHDRERMAEMDDEAWDWLMSFLNVKWDKCPSGGRWFVRDKDELETSVNEHNENLAIKREASPQDDLLAKPMKQIKYSDSDVGSPNSISSESSASIMTR

Mean predicted aligned error: 14.72 Å

Nearest PDB structures (foldseek):
  5umu-assembly2_B  TM=4.848E-01  e=5.691E-02  Homo sapiens
  8yjm-assembly1_A  TM=4.504E-01  e=1.814E-01  Homo sapiens
  4z2n-assembly1_A  TM=3.713E-01  e=2.159E-01  Homo sapiens
  6s8v-assembly2_C  TM=2.894E-01  e=1.463E+00  Homo sapiens
  4mvk-assembly1_A  TM=2.701E-01  e=5.880E+00  Homo sapiens

Foldseek 3Di:
DDPLVVVLVVLLVCLLVLAQFKKKWFFFPWKDQLQRTFAFDPLWTFIWGQDPVSFTWTWGWHDDPPDPDTQIDIDTCVQWQAKEWEDDDPQRHFTKIKTQGHPVRLVVVCVSCVNRRDVLVPDDDLSVNSSSIIMTTTDARPPDDPPDQFRMWIGDDPDIDTDGPVSVLVCQQPRVLSSNVVVVVVVVVVCVVPDDDDDRHRYYYDDPVNVVVSCVSSQWDWDADPVGDIDIHHNPDPPVVVVVVVVVVVVVVVPPDDDDDDDDDDDDDDDDDDDDDDDDDDDDDDDDDDDDDD